Protein AF-M2RSE4-F1 (afdb_monomer_lite)

Structure (mmCIF, N/CA/C/O backbone):
data_AF-M2RSE4-F1
#
_entry.id   AF-M2RSE4-F1
#
loop_
_atom_site.group_PDB
_atom_site.id
_atom_site.type_symbol
_atom_site.label_atom_id
_atom_site.label_alt_id
_atom_site.label_comp_id
_atom_site.label_asym_id
_atom_site.label_entity_id
_atom_site.label_seq_id
_atom_site.pdbx_PDB_ins_code
_atom_site.Cartn_x
_atom_site.Cartn_y
_atom_site.Cartn_z
_atom_site.occupancy
_atom_site.B_iso_or_equiv
_atom_site.auth_seq_id
_atom_site.auth_comp_id
_atom_site.auth_asym_id
_atom_site.auth_atom_id
_atom_site.pdbx_PDB_model_num
ATOM 1 N N . MET A 1 1 ? -33.181 40.393 -19.425 1.00 44.88 1 MET A N 1
ATOM 2 C CA . MET A 1 1 ? -31.748 40.221 -19.743 1.00 44.88 1 MET A CA 1
ATOM 3 C C . MET A 1 1 ? -31.353 38.811 -19.344 1.00 44.88 1 MET A C 1
ATOM 5 O O . MET A 1 1 ? -31.412 38.470 -18.174 1.00 44.88 1 MET A O 1
ATOM 9 N N . THR A 1 2 ? -31.132 37.962 -20.340 1.00 41.62 2 THR A N 1
ATOM 10 C CA . THR A 1 2 ? -31.059 36.497 -20.245 1.00 41.62 2 THR A CA 1
ATOM 11 C C . THR A 1 2 ? -29.664 36.026 -19.832 1.00 41.62 2 THR A C 1
ATOM 13 O O . THR A 1 2 ? -28.689 36.320 -20.524 1.00 41.62 2 THR A O 1
ATOM 16 N N . GLY A 1 3 ? -29.573 35.291 -18.720 1.00 40.97 3 GLY A N 1
ATOM 17 C CA . GLY A 1 3 ? -28.333 34.696 -18.219 1.00 40.97 3 GLY A CA 1
ATOM 18 C C . GLY A 1 3 ? -27.906 33.483 -19.047 1.00 40.97 3 GLY A C 1
ATOM 19 O O . GLY A 1 3 ? -28.677 32.542 -19.222 1.00 40.97 3 GLY A O 1
ATOM 20 N N . LYS A 1 4 ? -26.676 33.518 -19.566 1.00 51.31 4 LYS A N 1
ATOM 21 C CA . LYS A 1 4 ? -26.041 32.408 -20.284 1.00 51.31 4 LYS A CA 1
ATOM 22 C C . LYS A 1 4 ? -25.422 31.442 -19.274 1.00 51.31 4 LYS A C 1
ATOM 24 O O . LYS A 1 4 ? -24.471 31.798 -18.584 1.00 51.31 4 LYS A O 1
ATOM 29 N N . VAL A 1 5 ? -25.962 30.230 -19.206 1.00 46.81 5 VAL A N 1
ATOM 30 C CA . VAL A 1 5 ? -25.365 29.087 -18.505 1.00 46.81 5 VAL A CA 1
ATOM 31 C C . VAL A 1 5 ? -24.266 28.520 -19.406 1.00 46.81 5 VAL A C 1
ATOM 33 O O . VAL A 1 5 ? -24.525 28.199 -20.562 1.00 46.81 5 VAL A O 1
ATOM 36 N N . GLN A 1 6 ? -23.030 28.463 -18.911 1.00 48.12 6 GLN A N 1
ATOM 37 C CA . GLN A 1 6 ? -21.909 27.835 -19.612 1.00 48.12 6 GLN A CA 1
ATOM 38 C C . GLN A 1 6 ? -21.869 26.341 -19.270 1.00 48.12 6 GLN A C 1
ATOM 40 O O . GLN A 1 6 ? -21.584 25.969 -18.131 1.00 48.12 6 GLN A O 1
ATOM 45 N N . ASP A 1 7 ? -22.144 25.499 -20.264 1.00 48.44 7 ASP A N 1
ATOM 46 C CA . ASP A 1 7 ? -21.937 24.053 -20.203 1.00 48.44 7 ASP A CA 1
ATOM 47 C C . ASP A 1 7 ? -20.438 23.728 -20.142 1.00 48.44 7 ASP A C 1
ATOM 49 O O . ASP A 1 7 ? -19.670 24.052 -21.048 1.00 48.44 7 ASP A O 1
ATOM 53 N N . LYS A 1 8 ? -20.011 23.061 -19.064 1.00 45.25 8 LYS A N 1
ATOM 54 C CA . LYS A 1 8 ? -18.665 22.486 -18.939 1.00 45.25 8 LYS A CA 1
ATOM 55 C C . LYS A 1 8 ? -18.663 21.078 -19.539 1.00 45.25 8 LYS A C 1
ATOM 57 O O . LYS A 1 8 ? -19.182 20.139 -18.935 1.00 45.25 8 LYS A O 1
ATOM 62 N N . SER A 1 9 ? -18.054 20.920 -20.712 1.00 46.16 9 SER A N 1
ATOM 63 C CA . SER A 1 9 ? -17.795 19.622 -21.341 1.00 46.16 9 SER A CA 1
ATOM 64 C C . SER A 1 9 ? -16.832 18.786 -20.492 1.00 46.16 9 SER A C 1
ATOM 66 O O . SER A 1 9 ? -15.716 19.205 -20.201 1.00 46.16 9 SER A O 1
ATOM 68 N N . LYS A 1 10 ? -17.263 17.586 -20.088 1.00 49.34 10 LYS A N 1
ATOM 69 C CA . LYS A 1 10 ? -16.412 16.587 -19.428 1.00 49.34 10 LYS A CA 1
ATOM 70 C C . LYS A 1 10 ? -15.443 15.985 -20.448 1.00 49.34 10 LYS A C 1
ATOM 72 O O . LYS A 1 10 ? -15.869 15.224 -21.316 1.00 49.34 10 LYS A O 1
ATOM 77 N N . ASP A 1 11 ? -14.153 16.266 -20.295 1.00 45.47 11 ASP A N 1
ATOM 78 C CA . ASP A 1 11 ? -13.085 15.611 -21.050 1.00 45.47 11 ASP A CA 1
ATOM 79 C C . ASP A 1 11 ? -13.045 14.107 -20.748 1.00 45.47 11 ASP A C 1
ATOM 81 O O . ASP A 1 11 ? -12.663 13.639 -19.670 1.00 45.47 11 ASP A O 1
ATOM 85 N N . ARG A 1 12 ? -13.484 13.320 -21.731 1.00 50.06 12 ARG A N 1
ATOM 86 C CA . ARG A 1 12 ? -13.450 11.860 -21.706 1.00 50.06 12 ARG A CA 1
ATOM 87 C C . ARG A 1 12 ? -12.006 11.428 -21.974 1.00 50.06 12 ARG A C 1
ATOM 89 O O . ARG A 1 12 ? -11.560 11.473 -23.116 1.00 50.06 12 ARG A O 1
ATOM 96 N N . LYS A 1 13 ? -11.284 11.015 -20.921 1.00 43.00 13 LYS A N 1
ATOM 97 C CA . LYS A 1 13 ? -9.920 10.451 -21.005 1.00 43.00 13 LYS A CA 1
ATOM 98 C C . LYS A 1 13 ? -9.812 9.490 -22.197 1.00 43.00 13 LYS A C 1
ATOM 100 O O . LYS A 1 13 ? -10.528 8.488 -22.265 1.00 43.00 13 LYS A O 1
ATOM 105 N N . THR A 1 14 ? -8.927 9.807 -23.136 1.00 49.03 14 THR A N 1
ATOM 106 C CA . THR A 1 14 ? -8.621 9.000 -24.317 1.00 49.03 14 THR A CA 1
ATOM 107 C C . THR A 1 14 ? -8.081 7.639 -23.874 1.00 49.03 14 THR A C 1
ATOM 109 O O . THR A 1 14 ? -6.975 7.527 -23.350 1.00 49.03 14 THR A O 1
ATOM 112 N N . ARG A 1 15 ? -8.896 6.586 -24.041 1.00 50.34 15 ARG A N 1
ATOM 113 C CA . ARG A 1 15 ? -8.484 5.183 -23.856 1.00 50.34 15 ARG A CA 1
ATOM 114 C C . ARG A 1 15 ? -7.209 4.929 -24.669 1.00 50.34 15 ARG A C 1
ATOM 116 O O . ARG A 1 15 ? -7.142 5.319 -25.832 1.00 50.34 15 ARG A O 1
ATOM 123 N N . GLY A 1 16 ? -6.219 4.309 -24.023 1.00 49.31 16 GLY A N 1
ATOM 124 C CA . GLY A 1 16 ? -4.849 4.163 -24.514 1.00 49.31 16 GLY A CA 1
ATOM 125 C C . GLY A 1 16 ? -4.748 3.719 -25.974 1.00 49.31 16 GLY A C 1
ATOM 126 O O . GLY A 1 16 ? -5.449 2.811 -26.420 1.00 49.31 16 GLY A O 1
ATOM 127 N N . LYS A 1 17 ? -3.854 4.378 -26.719 1.00 58.88 17 LYS A N 1
ATOM 128 C CA . LYS A 1 17 ? -3.475 3.976 -28.074 1.00 58.88 17 LYS A CA 1
ATOM 129 C C . LYS A 1 17 ? -2.884 2.564 -28.010 1.00 58.88 17 LYS A C 1
ATOM 131 O O . LYS A 1 17 ? -1.898 2.335 -27.319 1.00 58.88 17 LYS A O 1
ATOM 136 N N . PHE A 1 18 ? -3.500 1.619 -28.712 1.00 63.19 18 PHE A N 1
ATOM 137 C CA . PHE A 1 18 ? -2.963 0.270 -28.874 1.00 63.19 18 PHE A CA 1
ATOM 138 C C . PHE A 1 18 ? -1.640 0.336 -29.662 1.00 63.19 18 PHE A C 1
ATOM 140 O O . PHE A 1 18 ? -1.645 0.770 -30.815 1.00 63.19 18 PHE A O 1
ATOM 147 N N . ASN A 1 19 ? -0.531 -0.100 -29.052 1.00 71.50 19 ASN A N 1
ATOM 148 C CA . ASN A 1 19 ? 0.845 -0.064 -29.588 1.00 71.50 19 ASN A CA 1
ATOM 149 C C . ASN A 1 19 ? 1.119 -1.094 -30.706 1.00 71.50 19 ASN A C 1
ATOM 151 O O . ASN A 1 19 ? 2.221 -1.617 -30.824 1.00 71.50 19 ASN A O 1
ATOM 155 N N . ASP A 1 20 ? 0.131 -1.412 -31.537 1.00 80.69 20 ASP A N 1
ATOM 156 C CA . ASP A 1 20 ? 0.264 -2.490 -32.525 1.00 80.69 20 ASP A CA 1
ATOM 157 C C . ASP A 1 20 ? 0.912 -2.022 -33.842 1.00 80.69 20 ASP A C 1
ATOM 159 O O . ASP A 1 20 ? 1.036 -2.809 -34.772 1.00 80.69 20 ASP A O 1
ATOM 163 N N . GLY A 1 21 ? 1.263 -0.735 -33.970 1.00 89.56 21 GLY A N 1
ATOM 164 C CA . GLY A 1 21 ? 1.876 -0.155 -35.177 1.00 89.56 21 GLY A CA 1
ATOM 165 C C . GLY A 1 21 ? 0.978 -0.103 -36.425 1.00 89.56 21 GLY A C 1
ATOM 166 O O . GLY A 1 21 ? 1.374 0.473 -37.432 1.00 89.56 21 GLY A O 1
ATOM 167 N N . LEU A 1 22 ? -0.233 -0.666 -36.376 1.00 92.38 22 LEU A N 1
ATOM 168 C CA . LEU A 1 22 ? -1.168 -0.700 -37.503 1.00 92.38 22 LEU A CA 1
ATOM 169 C C . LEU A 1 22 ? -1.988 0.593 -37.612 1.00 92.38 22 LEU A C 1
ATOM 171 O O . LEU A 1 22 ? -2.519 1.096 -36.613 1.00 92.38 22 LEU A O 1
ATOM 175 N N . SER A 1 23 ? -2.155 1.088 -38.842 1.00 94.56 23 SER A N 1
ATOM 176 C CA . SER A 1 23 ? -3.093 2.173 -39.142 1.00 94.56 23 SER A CA 1
ATOM 177 C C . SER A 1 23 ? -4.541 1.732 -38.882 1.00 94.56 23 SER A C 1
ATOM 179 O O . SER A 1 23 ? -4.861 0.540 -38.836 1.00 94.56 23 SER A O 1
ATOM 181 N N . ALA A 1 24 ? -5.447 2.695 -38.690 1.00 94.31 24 ALA A N 1
ATOM 182 C CA . ALA A 1 24 ? -6.859 2.393 -38.446 1.00 94.31 24 ALA A CA 1
ATOM 183 C C . ALA A 1 24 ? -7.508 1.637 -39.623 1.00 94.31 24 ALA A C 1
ATOM 185 O O . ALA A 1 24 ? -8.310 0.729 -39.403 1.00 94.31 24 ALA A O 1
ATOM 186 N N . GLU A 1 25 ? -7.120 1.972 -40.855 1.00 95.12 25 GLU A N 1
ATOM 187 C CA . GLU A 1 25 ? -7.612 1.330 -42.079 1.00 95.12 25 GLU A CA 1
ATOM 188 C C . GLU A 1 25 ? -7.132 -0.118 -42.202 1.00 95.12 25 GLU A C 1
ATOM 190 O O . GLU A 1 25 ? -7.927 -1.014 -42.477 1.00 95.12 25 GLU A O 1
ATOM 195 N N . GLU A 1 26 ? -5.853 -0.366 -41.919 1.00 95.50 26 GLU A N 1
ATOM 196 C CA . GLU A 1 26 ? -5.261 -1.706 -41.939 1.00 95.50 26 GLU A CA 1
ATOM 197 C C . GLU A 1 26 ? -5.894 -2.603 -40.868 1.00 95.50 26 GLU A C 1
ATOM 199 O O . GLU A 1 26 ? -6.228 -3.762 -41.117 1.00 95.50 26 GLU A O 1
ATOM 204 N N . ARG A 1 27 ? -6.148 -2.046 -39.676 1.00 95.81 27 ARG A N 1
ATOM 205 C CA . ARG A 1 27 ? -6.862 -2.754 -38.608 1.00 95.81 27 ARG A CA 1
ATOM 206 C C . ARG A 1 27 ? -8.275 -3.139 -39.051 1.00 95.81 27 ARG A C 1
ATOM 208 O O . ARG A 1 27 ? -8.686 -4.266 -38.790 1.00 95.81 27 ARG A O 1
ATOM 215 N N . LYS A 1 28 ? -9.000 -2.242 -39.732 1.00 95.94 28 LYS A N 1
ATOM 216 C CA . LYS A 1 28 ? -10.340 -2.536 -40.260 1.00 95.94 28 LYS A CA 1
ATOM 217 C C . LYS A 1 28 ? -10.295 -3.643 -41.318 1.00 95.94 28 LYS A C 1
ATOM 219 O O . LYS A 1 28 ? -11.027 -4.614 -41.179 1.00 95.94 28 LYS A O 1
ATOM 224 N N . LYS A 1 29 ? -9.365 -3.572 -42.279 1.00 96.75 29 LYS A N 1
ATOM 225 C CA . LYS A 1 29 ? -9.174 -4.627 -43.293 1.00 96.75 29 LYS A CA 1
ATOM 226 C C . LYS A 1 29 ? -8.925 -6.000 -42.673 1.00 96.75 29 LYS A C 1
ATOM 228 O O . LYS A 1 29 ? -9.496 -6.977 -43.139 1.00 96.75 29 LYS A O 1
ATOM 233 N N . ARG A 1 30 ? -8.119 -6.079 -41.607 1.00 96.75 30 ARG A N 1
ATOM 234 C CA . ARG A 1 30 ? -7.855 -7.346 -40.904 1.00 96.75 30 ARG A CA 1
ATOM 235 C C . ARG A 1 30 ? -9.067 -7.877 -40.142 1.00 96.75 30 ARG A C 1
ATOM 237 O O . ARG A 1 30 ? -9.239 -9.087 -40.067 1.00 96.75 30 ARG A O 1
ATOM 244 N N . TYR A 1 31 ? -9.923 -7.007 -39.608 1.00 95.88 31 TYR A N 1
ATOM 245 C CA . TYR A 1 31 ? -11.199 -7.448 -39.039 1.00 95.88 31 TYR A CA 1
ATOM 246 C C . TYR A 1 31 ? -12.140 -7.987 -40.118 1.00 95.88 31 TYR A C 1
ATOM 248 O O . TYR A 1 31 ? -12.701 -9.066 -39.935 1.00 95.88 31 TYR A O 1
ATOM 256 N N . ASP A 1 32 ? -12.250 -7.287 -41.249 1.00 96.69 32 ASP A N 1
ATOM 257 C CA . ASP A 1 32 ? -13.111 -7.692 -42.364 1.00 96.69 32 ASP A CA 1
ATOM 258 C C . ASP A 1 32 ? -12.644 -9.027 -42.980 1.00 96.69 32 ASP A C 1
ATOM 260 O O . ASP A 1 32 ? -13.467 -9.869 -43.336 1.00 96.69 32 ASP A O 1
ATOM 264 N N . SER A 1 33 ? -11.329 -9.275 -43.031 1.00 96.56 33 SER A N 1
ATOM 265 C CA . SER A 1 33 ? -10.753 -10.536 -43.520 1.00 96.56 33 SER A CA 1
ATOM 266 C C . SER A 1 33 ? -10.586 -11.628 -42.456 1.00 96.56 33 SER A C 1
ATOM 268 O O . SER A 1 33 ? -10.065 -12.696 -42.774 1.00 96.56 33 SER A O 1
ATOM 270 N N . LYS A 1 34 ? -11.005 -11.394 -41.200 1.00 96.25 34 LYS A N 1
ATOM 271 C CA . LYS A 1 34 ? -10.738 -12.286 -40.047 1.00 96.25 34 LYS A CA 1
ATOM 272 C C . LYS A 1 34 ? -9.256 -12.694 -39.949 1.00 96.25 34 LYS A C 1
ATOM 274 O O . LYS A 1 34 ? -8.920 -13.838 -39.635 1.00 96.25 34 LYS A O 1
ATOM 279 N N . ALA A 1 35 ? -8.372 -11.744 -40.244 1.00 96.94 35 ALA A N 1
ATOM 280 C CA . ALA A 1 35 ? -6.934 -11.882 -40.122 1.00 96.94 35 ALA A CA 1
ATOM 281 C C . ALA A 1 35 ? -6.443 -11.462 -38.736 1.00 96.94 35 ALA A C 1
ATOM 283 O O . ALA A 1 35 ? -6.905 -10.492 -38.126 1.00 96.94 35 ALA A O 1
ATOM 284 N N . CYS A 1 36 ? -5.428 -12.163 -38.253 1.00 96.75 36 CYS A N 1
ATOM 285 C CA . CYS A 1 36 ? -4.795 -11.886 -36.984 1.00 96.75 36 CYS A CA 1
ATOM 286 C C . CYS A 1 36 ? -4.189 -10.479 -36.955 1.00 96.75 36 CYS A C 1
ATOM 288 O O . CYS A 1 36 ? -3.348 -10.102 -37.776 1.00 96.75 36 CYS A O 1
ATOM 290 N N . LEU A 1 37 ? -4.545 -9.697 -35.935 1.00 95.25 37 LEU A N 1
ATOM 291 C CA . LEU A 1 37 ? -3.999 -8.349 -35.754 1.00 95.25 37 LEU A CA 1
ATOM 292 C C . LEU A 1 37 ? -2.495 -8.337 -35.447 1.00 95.25 37 LEU A C 1
ATOM 294 O O . LEU A 1 37 ? -1.881 -7.281 -35.536 1.00 95.25 37 LEU A O 1
ATOM 298 N N . ARG A 1 38 ? -1.899 -9.484 -35.090 1.00 93.00 38 ARG A N 1
ATOM 299 C CA . ARG A 1 38 ? -0.462 -9.599 -34.813 1.00 93.00 38 ARG A CA 1
ATOM 300 C C . ARG A 1 38 ? 0.326 -10.065 -36.037 1.00 93.00 38 ARG A C 1
ATOM 302 O O . ARG A 1 38 ? 1.203 -9.338 -36.482 1.00 93.00 38 ARG A O 1
ATOM 309 N N . CYS A 1 39 ? 0.013 -11.236 -36.596 1.00 95.62 39 CYS A N 1
ATOM 310 C CA . CYS A 1 39 ? 0.776 -11.797 -37.721 1.00 95.62 39 CYS A CA 1
ATOM 311 C C . CYS A 1 39 ? 0.184 -11.499 -39.108 1.00 95.62 39 CYS A C 1
ATOM 313 O O . CYS A 1 39 ? 0.901 -11.618 -40.092 1.00 95.62 39 CYS A O 1
ATOM 315 N N . GLY A 1 40 ? -1.085 -11.087 -39.204 1.00 95.75 40 GLY A N 1
ATOM 316 C CA . GLY A 1 40 ? -1.754 -10.789 -40.477 1.00 95.75 40 GLY A CA 1
ATOM 317 C C . GLY A 1 40 ? -2.300 -12.003 -41.236 1.00 95.75 40 GLY A C 1
ATOM 318 O O . GLY A 1 40 ? -2.900 -11.815 -42.288 1.00 95.75 40 GLY A O 1
ATOM 319 N N . GLU A 1 41 ? -2.136 -13.222 -40.720 1.00 96.75 41 GLU A N 1
ATOM 320 C CA . GLU A 1 41 ? -2.672 -14.443 -41.337 1.00 96.75 41 GLU A CA 1
ATOM 321 C C . GLU A 1 41 ? -4.168 -14.605 -41.035 1.00 96.75 41 GLU A C 1
ATOM 323 O O . GLU A 1 41 ? -4.627 -14.272 -39.941 1.00 96.75 41 GLU A O 1
ATOM 328 N N . VAL A 1 42 ? -4.933 -15.105 -42.009 1.00 97.06 42 VAL A N 1
ATOM 329 C CA . VAL A 1 42 ? -6.366 -15.408 -41.861 1.00 97.06 42 VAL A CA 1
ATOM 330 C C . VAL A 1 42 ? -6.576 -16.732 -41.127 1.00 97.06 42 VAL A C 1
ATOM 332 O O . VAL A 1 42 ? -5.768 -17.648 -41.255 1.00 97.06 42 VAL A O 1
ATOM 335 N N . GLY A 1 43 ? -7.661 -16.836 -40.356 1.00 95.44 43 GLY A N 1
ATOM 336 C CA . GLY A 1 43 ? -8.064 -18.078 -39.679 1.00 95.44 43 GLY A CA 1
ATOM 337 C C . GLY A 1 43 ? -7.940 -18.068 -38.153 1.00 95.44 43 GLY A C 1
ATOM 338 O O . GLY A 1 43 ? -8.439 -18.984 -37.513 1.00 95.44 43 GLY A O 1
ATOM 339 N N . HIS A 1 44 ? -7.342 -17.032 -37.556 1.00 96.50 44 HIS A N 1
ATOM 340 C CA . HIS A 1 44 ? -7.276 -16.867 -36.101 1.00 96.50 44 HIS A CA 1
ATOM 341 C C . HIS A 1 44 ? -7.240 -15.384 -35.698 1.00 96.50 44 HIS A C 1
ATOM 343 O O . HIS A 1 44 ? -6.787 -14.521 -36.454 1.00 96.50 44 HIS A O 1
ATOM 349 N N . PHE A 1 45 ? -7.685 -15.067 -34.480 1.00 95.69 45 PHE A N 1
ATOM 350 C CA . PHE A 1 45 ? -7.554 -13.720 -33.916 1.00 95.69 45 PHE A CA 1
ATOM 351 C C . PHE A 1 45 ? -6.277 -13.594 -33.081 1.00 95.69 45 PHE A C 1
ATOM 353 O O . PHE A 1 45 ? -5.600 -14.570 -32.787 1.00 95.69 45 PHE A O 1
ATOM 360 N N . ARG A 1 46 ? -5.929 -12.370 -32.658 1.00 93.12 46 ARG A N 1
ATOM 361 C CA . ARG A 1 46 ? -4.709 -12.097 -31.866 1.00 93.12 46 ARG A CA 1
ATOM 362 C C . ARG A 1 46 ? -4.547 -13.018 -30.647 1.00 93.12 46 ARG A C 1
ATOM 364 O O . ARG A 1 46 ? -3.411 -13.295 -30.276 1.00 93.12 46 ARG A O 1
ATOM 371 N N . LYS A 1 47 ? -5.655 -13.432 -30.021 1.00 92.50 47 LYS A N 1
ATOM 372 C CA . LYS A 1 47 ? -5.654 -14.324 -28.853 1.00 92.50 47 LYS A CA 1
ATOM 373 C C . LYS A 1 47 ? -5.176 -15.734 -29.202 1.00 92.50 47 LYS A C 1
ATOM 375 O O . LYS A 1 47 ? -4.397 -16.294 -28.444 1.00 92.50 47 LYS A O 1
ATOM 380 N N . ASP A 1 48 ? -5.546 -16.210 -30.383 1.00 93.38 48 ASP A N 1
ATOM 381 C CA . ASP A 1 48 ? -5.323 -17.580 -30.853 1.00 93.38 48 ASP A CA 1
ATOM 382 C C . ASP A 1 48 ? -4.169 -17.639 -31.862 1.00 93.38 48 ASP A C 1
ATOM 384 O O . ASP A 1 48 ? -4.076 -18.540 -32.690 1.00 93.38 48 ASP A O 1
ATOM 388 N N . CYS A 1 49 ? -3.300 -16.624 -31.850 1.00 95.19 49 CYS A N 1
ATOM 389 C CA . CYS A 1 49 ? -2.173 -16.564 -32.761 1.00 95.19 49 CYS A CA 1
ATOM 390 C C . CYS A 1 49 ? -1.141 -17.627 -32.376 1.00 95.19 49 CYS A C 1
ATOM 392 O O . CYS A 1 49 ? -0.576 -17.524 -31.289 1.00 95.19 49 CYS A O 1
ATOM 394 N N . PRO A 1 50 ? -0.827 -18.602 -33.247 1.00 92.00 50 PRO A N 1
ATOM 395 C CA . PRO A 1 50 ? 0.172 -19.627 -32.941 1.00 92.00 50 PRO A CA 1
ATOM 396 C C . PRO A 1 50 ? 1.565 -19.007 -32.769 1.00 92.00 50 PRO A C 1
ATOM 398 O O . PRO A 1 50 ? 2.383 -19.476 -31.991 1.00 92.00 50 PRO A O 1
ATOM 401 N N . LYS A 1 51 ? 1.813 -17.851 -33.400 1.00 89.12 51 LYS A N 1
ATOM 402 C CA . LYS A 1 51 ? 3.029 -17.043 -33.203 1.00 89.12 51 LYS A CA 1
ATOM 403 C C . LYS A 1 51 ? 3.020 -16.236 -31.893 1.00 89.12 51 LYS A C 1
ATOM 405 O O . LYS A 1 51 ? 3.834 -15.330 -31.722 1.00 89.12 51 LYS A O 1
ATOM 410 N N . ASN A 1 52 ? 2.060 -16.481 -30.998 1.00 83.25 52 ASN A N 1
ATOM 411 C CA . ASN A 1 52 ? 1.993 -15.866 -29.672 1.00 83.25 52 ASN A CA 1
ATOM 412 C C . ASN A 1 52 ? 2.765 -16.655 -28.608 1.00 83.25 52 ASN A C 1
ATOM 414 O O . ASN A 1 52 ? 2.831 -16.216 -27.459 1.00 83.25 52 ASN A O 1
ATOM 418 N N . GLU A 1 53 ? 3.378 -17.775 -28.981 1.00 66.12 53 GLU A N 1
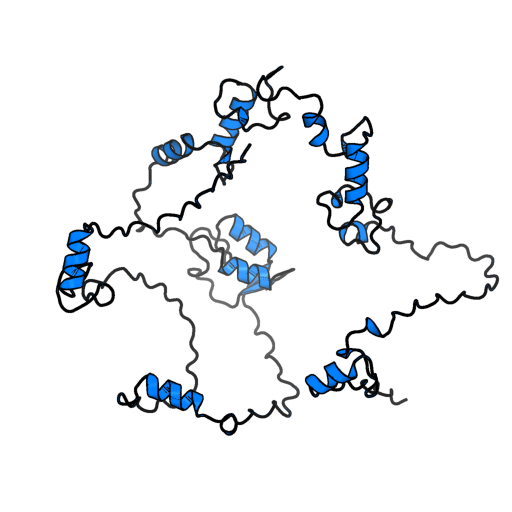ATOM 419 C CA . GLU A 1 53 ? 4.371 -18.415 -28.135 1.00 66.12 53 GLU A CA 1
ATOM 420 C C . GLU A 1 53 ? 5.509 -17.414 -27.879 1.00 66.12 53 GLU A C 1
ATOM 422 O O . GLU A 1 53 ? 6.022 -16.777 -28.796 1.00 66.12 53 GLU A O 1
ATOM 427 N N . VAL A 1 54 ? 5.871 -17.245 -26.606 1.00 59.88 54 VAL A N 1
ATOM 428 C CA . VAL A 1 54 ? 6.900 -16.320 -26.097 1.00 59.88 54 VAL A CA 1
ATOM 429 C C . VAL A 1 54 ? 6.440 -14.866 -25.860 1.00 59.88 54 VAL A C 1
ATOM 431 O O . VAL A 1 54 ? 6.802 -13.922 -26.564 1.00 59.88 54 VAL A O 1
ATOM 434 N N . ARG A 1 55 ? 5.663 -14.685 -24.781 1.00 48.00 55 ARG A N 1
ATOM 435 C CA . ARG A 1 55 ? 5.903 -13.684 -23.703 1.00 48.00 55 ARG A CA 1
ATOM 436 C C . ARG A 1 55 ? 4.904 -13.775 -22.537 1.00 48.00 55 ARG A C 1
ATOM 438 O O . ARG A 1 55 ? 4.753 -12.830 -21.770 1.00 48.00 55 ARG A O 1
ATOM 445 N N . GLN A 1 56 ? 4.255 -14.921 -22.344 1.00 48.41 56 GLN A N 1
ATOM 446 C CA . GLN A 1 56 ? 3.796 -15.282 -21.005 1.00 48.41 56 GLN A CA 1
ATOM 447 C C . GLN A 1 56 ? 5.005 -15.854 -20.265 1.00 48.41 56 GLN A C 1
ATOM 449 O O . GLN A 1 56 ? 5.194 -17.064 -20.202 1.00 48.41 56 GLN A O 1
ATOM 454 N N . GLY A 1 57 ? 5.866 -14.962 -19.764 1.00 39.81 57 GLY A N 1
ATOM 455 C CA . GLY A 1 57 ? 6.719 -15.320 -18.638 1.00 39.81 57 GLY A CA 1
ATOM 456 C C . GLY A 1 57 ? 5.797 -15.905 -17.578 1.00 39.81 57 GLY A C 1
ATOM 457 O O . GLY A 1 57 ? 4.794 -15.283 -17.218 1.00 39.81 57 GLY A O 1
ATOM 458 N N . ALA A 1 58 ? 6.068 -17.146 -17.201 1.00 40.84 58 ALA A N 1
ATOM 459 C CA . ALA A 1 58 ? 5.283 -17.906 -16.260 1.00 40.84 58 ALA A CA 1
ATOM 460 C C . ALA A 1 58 ? 5.267 -17.188 -14.906 1.00 40.84 58 ALA A C 1
ATOM 462 O O . ALA A 1 58 ? 6.052 -17.490 -14.016 1.00 40.84 58 ALA A O 1
ATOM 463 N N . VAL A 1 59 ? 4.314 -16.281 -14.702 1.00 39.09 59 VAL A N 1
ATOM 464 C CA . VAL A 1 59 ? 3.795 -16.051 -13.360 1.00 39.09 59 VAL A CA 1
ATOM 465 C C . VAL A 1 59 ? 2.929 -17.271 -13.069 1.00 39.09 59 VAL A C 1
ATOM 467 O O . VAL A 1 59 ? 1.718 -17.269 -13.287 1.00 39.09 59 VAL A O 1
ATOM 470 N N . LYS A 1 60 ? 3.577 -18.352 -12.615 1.00 40.16 60 LYS A N 1
ATOM 471 C CA . LYS A 1 60 ? 2.927 -19.411 -11.844 1.00 40.16 60 LYS A CA 1
ATOM 472 C C . LYS A 1 60 ? 2.374 -18.751 -10.579 1.00 40.16 60 LYS A C 1
ATOM 474 O O . LYS A 1 60 ? 2.975 -18.813 -9.514 1.00 40.16 60 LYS A O 1
ATOM 479 N N . ILE A 1 61 ? 1.202 -18.131 -10.682 1.00 35.53 61 ILE A N 1
ATOM 480 C CA . ILE A 1 61 ? 0.295 -18.079 -9.542 1.00 35.53 61 ILE A CA 1
ATOM 481 C C . ILE A 1 61 ? -0.229 -19.505 -9.429 1.00 35.53 61 ILE A C 1
ATOM 483 O O . ILE A 1 61 ? -1.251 -19.864 -10.009 1.00 35.53 61 ILE A O 1
ATOM 487 N N . GLY A 1 62 ? 0.544 -20.349 -8.748 1.00 35.34 62 GLY A N 1
ATOM 488 C CA . GLY A 1 62 ? 0.065 -21.622 -8.247 1.00 35.34 62 GLY A CA 1
ATOM 489 C C . GLY A 1 62 ? -1.006 -21.334 -7.206 1.00 35.34 62 GLY A C 1
ATOM 490 O O . GLY A 1 62 ? -0.736 -21.352 -6.012 1.00 35.34 62 GLY A O 1
ATOM 491 N N . MET A 1 63 ? -2.229 -21.044 -7.653 1.00 35.19 63 MET A N 1
ATOM 492 C CA . MET A 1 63 ? -3.386 -21.369 -6.839 1.00 35.19 63 MET A CA 1
ATOM 493 C C . MET A 1 63 ? -3.353 -22.885 -6.715 1.00 35.19 63 MET A C 1
ATOM 495 O O . MET A 1 63 ? -3.627 -23.600 -7.679 1.00 35.19 63 MET A O 1
ATOM 499 N N . ILE A 1 64 ? -2.947 -23.360 -5.541 1.00 35.25 64 ILE A N 1
ATOM 500 C CA . ILE A 1 64 ? -3.173 -24.727 -5.094 1.00 35.25 64 ILE A CA 1
ATOM 501 C C . ILE A 1 64 ? -4.692 -24.923 -5.133 1.00 35.25 64 ILE A C 1
ATOM 503 O O . ILE A 1 64 ? -5.407 -24.616 -4.183 1.00 35.25 64 ILE A O 1
ATOM 507 N N . ARG A 1 65 ? -5.207 -25.366 -6.282 1.00 36.31 65 ARG A N 1
ATOM 508 C CA . ARG A 1 65 ? -6.501 -26.025 -6.361 1.00 36.31 65 ARG A CA 1
ATOM 509 C C . ARG A 1 65 ? -6.246 -27.421 -5.828 1.00 36.31 65 ARG A C 1
ATOM 511 O O . ARG A 1 65 ? -5.699 -28.267 -6.527 1.00 36.31 65 ARG A O 1
ATOM 518 N N . ILE A 1 66 ? -6.579 -27.620 -4.559 1.00 38.81 66 ILE A N 1
ATOM 519 C CA . ILE A 1 66 ? -6.822 -28.958 -4.030 1.00 38.81 66 ILE A CA 1
ATOM 520 C C . ILE A 1 66 ? -7.845 -29.588 -4.990 1.00 38.81 66 ILE A C 1
ATOM 522 O O . ILE A 1 66 ? -8.880 -28.954 -5.222 1.00 38.81 66 ILE A O 1
ATOM 526 N N . PRO A 1 67 ? -7.562 -30.745 -5.616 1.00 36.03 67 PRO A N 1
ATOM 527 C CA . PRO A 1 67 ? -8.544 -31.409 -6.456 1.00 36.03 67 PRO A CA 1
ATOM 528 C C . PRO A 1 67 ? -9.747 -31.717 -5.572 1.00 36.03 67 PRO A C 1
ATOM 530 O O . PRO A 1 67 ? -9.656 -32.469 -4.602 1.00 36.03 67 PRO A O 1
ATOM 533 N N . THR A 1 68 ? -10.865 -31.061 -5.862 1.00 42.19 68 THR A N 1
ATOM 534 C CA . THR A 1 68 ? -12.140 -31.422 -5.261 1.00 42.19 68 THR A CA 1
ATOM 535 C C . THR A 1 68 ? -12.426 -32.873 -5.654 1.00 42.19 68 THR A C 1
ATOM 537 O O . THR A 1 68 ? -12.293 -33.187 -6.837 1.00 42.19 68 THR A O 1
ATOM 540 N N . PRO A 1 69 ? -12.799 -33.753 -4.713 1.00 43.69 69 PRO A N 1
ATOM 541 C CA . PRO A 1 69 ? -12.913 -35.199 -4.921 1.00 43.69 69 PRO A CA 1
ATOM 542 C C . PRO A 1 69 ? -14.145 -35.607 -5.748 1.00 43.69 69 PRO A C 1
ATOM 544 O O . PRO A 1 69 ? -14.686 -36.692 -5.554 1.00 43.69 69 PRO A O 1
ATOM 547 N N . TYR A 1 70 ? -14.616 -34.747 -6.650 1.00 47.28 70 TYR A N 1
ATOM 548 C CA . TYR A 1 70 ? -15.742 -35.076 -7.508 1.00 47.28 70 TYR A CA 1
ATOM 549 C C . TYR A 1 70 ? -15.274 -35.962 -8.671 1.00 47.28 70 TYR A C 1
ATOM 551 O O . TYR A 1 70 ? -14.243 -35.665 -9.287 1.00 47.28 70 TYR A O 1
ATOM 559 N N . PRO A 1 71 ? -15.994 -37.061 -8.952 1.00 47.81 71 PRO A N 1
ATOM 560 C CA . PRO A 1 71 ? -15.677 -37.965 -10.046 1.00 47.81 71 PRO A CA 1
ATOM 561 C C . PRO A 1 71 ? -15.672 -37.208 -11.374 1.00 47.81 71 PRO A C 1
ATOM 563 O O . PRO A 1 71 ? -16.558 -36.410 -11.668 1.00 47.81 71 PRO A O 1
ATOM 566 N N . THR A 1 72 ? -14.624 -37.437 -12.158 1.00 53.44 72 THR A N 1
ATOM 567 C CA . THR A 1 72 ? -14.481 -36.896 -13.509 1.00 53.44 72 THR A CA 1
ATOM 568 C C . THR A 1 72 ? -15.316 -37.767 -14.442 1.00 53.44 72 THR A C 1
ATOM 570 O O . THR A 1 72 ? -14.797 -38.701 -15.045 1.00 53.44 72 THR A O 1
ATOM 573 N N . GLU A 1 73 ? -16.626 -37.534 -14.487 1.00 63.59 73 GLU A N 1
ATOM 574 C CA . GLU A 1 73 ? -17.453 -38.085 -15.562 1.00 63.59 73 GLU A CA 1
ATOM 575 C C . GLU A 1 73 ? -17.091 -37.367 -16.870 1.00 63.59 73 GLU A C 1
ATOM 577 O O . GLU A 1 73 ? -16.793 -36.169 -16.873 1.00 63.59 73 GLU A O 1
ATOM 582 N N . GLU A 1 74 ? -17.002 -38.128 -17.963 1.00 61.62 74 GLU A N 1
ATOM 583 C CA . GLU A 1 74 ? -16.651 -37.614 -19.287 1.00 61.62 74 GLU A CA 1
ATOM 584 C C . GLU A 1 74 ? -17.635 -36.501 -19.673 1.00 61.62 74 GLU A C 1
ATOM 586 O O . GLU A 1 74 ? -18.842 -36.720 -19.728 1.00 61.62 74 GLU A O 1
ATOM 591 N N . LEU A 1 75 ? -17.112 -35.289 -19.885 1.00 54.56 75 LEU A N 1
ATOM 592 C CA . LEU A 1 75 ? -17.893 -34.133 -20.316 1.00 54.56 75 LEU A CA 1
ATOM 593 C C . LEU A 1 75 ? -18.540 -34.452 -21.666 1.00 54.56 75 LEU A C 1
ATOM 595 O O . LEU A 1 75 ? -17.850 -34.543 -22.681 1.00 54.56 75 LEU A O 1
ATOM 599 N N . ASP A 1 76 ? -19.859 -34.615 -21.666 1.00 64.81 76 ASP A N 1
ATOM 600 C CA . ASP A 1 76 ? -20.641 -34.753 -22.884 1.00 64.81 76 ASP A CA 1
ATOM 601 C C . ASP A 1 76 ? -20.613 -33.413 -23.637 1.00 64.81 76 ASP A C 1
ATOM 603 O O . ASP A 1 76 ? -21.315 -32.460 -23.293 1.00 64.81 76 ASP A O 1
ATOM 607 N N . GLU A 1 77 ? -19.752 -33.322 -24.657 1.00 74.62 77 GLU A N 1
ATOM 608 C CA . GLU A 1 77 ? -19.570 -32.132 -25.503 1.00 74.62 77 GLU A CA 1
ATOM 609 C C . GLU A 1 77 ? -20.842 -31.741 -26.286 1.00 74.62 77 GLU A C 1
ATOM 611 O O . GLU A 1 77 ? -20.839 -30.746 -27.015 1.00 74.62 77 GLU A O 1
ATOM 616 N N . THR A 1 78 ? -21.935 -32.503 -26.164 1.00 80.31 78 THR A N 1
ATOM 617 C CA . THR A 1 78 ? -23.220 -32.183 -26.794 1.00 80.31 78 THR A CA 1
ATOM 618 C C . THR A 1 78 ? -24.103 -31.231 -25.987 1.00 80.31 78 THR A C 1
ATOM 620 O O . THR A 1 78 ? -25.056 -30.691 -26.552 1.00 80.31 78 THR A O 1
ATOM 623 N N . LEU A 1 79 ? -23.782 -30.954 -24.717 1.00 67.31 79 LEU A N 1
ATOM 624 C CA . LEU A 1 79 ? -24.537 -29.999 -23.904 1.00 67.31 79 LEU A CA 1
ATOM 625 C C . LEU A 1 79 ? -24.117 -28.559 -24.220 1.00 67.31 79 LEU A C 1
ATOM 627 O O . LEU A 1 79 ? -22.977 -28.150 -23.997 1.00 67.31 79 LEU A O 1
ATOM 631 N N . SER A 1 80 ? -25.051 -27.769 -24.753 1.00 81.69 80 SER A N 1
ATOM 632 C CA . SER A 1 80 ? -24.831 -26.345 -24.993 1.00 81.69 80 SER A CA 1
ATOM 633 C C . SER A 1 80 ? -24.728 -25.597 -23.661 1.00 81.69 80 SER A C 1
ATOM 635 O O . SER A 1 80 ? -25.497 -25.865 -22.741 1.00 81.69 80 SER A O 1
ATOM 637 N N . ASP A 1 81 ? -23.865 -24.578 -23.573 1.00 78.00 81 ASP A N 1
ATOM 638 C CA . ASP A 1 81 ? -23.803 -23.649 -22.426 1.00 78.00 81 ASP A CA 1
ATOM 639 C C . ASP A 1 81 ? -25.182 -23.062 -22.048 1.00 78.00 81 ASP A C 1
ATOM 641 O O . ASP A 1 81 ? -25.395 -22.632 -20.912 1.00 78.00 81 ASP A O 1
ATOM 645 N N . LEU A 1 82 ? -26.118 -23.023 -23.005 1.00 79.44 82 LEU A N 1
ATOM 646 C CA . LEU A 1 82 ? -27.493 -22.587 -22.784 1.00 79.44 82 LEU A CA 1
ATOM 647 C C . LEU A 1 82 ? -28.317 -23.622 -21.998 1.00 79.44 82 LEU A C 1
ATOM 649 O O . LEU A 1 82 ? -29.058 -23.238 -21.097 1.00 79.44 82 LEU A O 1
ATOM 653 N N . ASP A 1 83 ? -28.135 -24.911 -22.290 1.00 80.38 83 ASP A N 1
ATOM 654 C CA . ASP A 1 83 ? -28.828 -26.012 -21.615 1.00 80.38 83 ASP A CA 1
ATOM 655 C C . ASP A 1 83 ? -28.363 -26.128 -20.157 1.00 80.38 83 ASP A C 1
ATOM 657 O O . ASP A 1 83 ? -29.189 -26.266 -19.259 1.00 80.38 83 ASP A O 1
ATOM 661 N N . LEU A 1 84 ? -27.063 -25.926 -19.898 1.00 81.38 84 LEU A N 1
ATOM 662 C CA . LEU A 1 84 ? -26.504 -25.841 -18.539 1.00 81.38 84 LEU A CA 1
ATOM 663 C C . LEU A 1 84 ? -27.115 -24.693 -17.720 1.00 81.38 84 LEU A C 1
ATOM 665 O O . LEU A 1 84 ? -27.326 -24.816 -16.512 1.00 81.38 84 LEU A O 1
ATOM 669 N N . TYR A 1 85 ? -27.399 -23.559 -18.365 1.00 79.81 85 TYR A N 1
ATOM 670 C CA . TYR A 1 85 ? -28.018 -22.412 -17.701 1.00 79.81 85 TYR A CA 1
ATOM 671 C C . TYR A 1 85 ? -29.496 -22.653 -17.388 1.00 79.81 85 TYR A C 1
ATOM 673 O O . TYR A 1 85 ? -29.963 -22.269 -16.312 1.00 79.81 85 TYR A O 1
ATOM 681 N N . ASP A 1 86 ? -30.231 -23.274 -18.311 1.00 78.12 86 ASP A N 1
ATOM 682 C CA . ASP A 1 86 ? -31.643 -23.594 -18.115 1.00 78.12 86 ASP A CA 1
ATOM 683 C C . ASP A 1 86 ? -31.834 -24.743 -17.115 1.00 78.12 86 ASP A C 1
ATOM 685 O O . ASP A 1 86 ? -32.775 -24.696 -16.323 1.00 78.12 86 ASP A O 1
ATOM 689 N N . GLU A 1 87 ? -30.908 -25.703 -17.054 1.00 82.12 87 GLU A N 1
ATOM 690 C CA . GLU A 1 87 ? -30.878 -26.767 -16.045 1.00 82.12 87 GLU A CA 1
ATOM 691 C C . GLU A 1 87 ? -30.594 -26.211 -14.643 1.00 82.12 87 GLU A C 1
ATOM 693 O O . GLU A 1 87 ? -31.365 -26.455 -13.715 1.00 82.12 87 GLU A O 1
ATOM 698 N N . ALA A 1 88 ? -29.573 -25.359 -14.489 1.00 80.38 88 ALA A N 1
ATOM 699 C CA . ALA A 1 88 ? -29.287 -24.689 -13.217 1.00 80.38 88 ALA A CA 1
ATOM 700 C C . ALA A 1 88 ? -30.454 -23.810 -12.732 1.00 80.38 88 ALA A C 1
ATOM 702 O O . ALA A 1 88 ? -30.598 -23.557 -11.536 1.00 80.38 88 ALA A O 1
ATOM 703 N N . ARG A 1 89 ? -31.292 -23.332 -13.658 1.00 79.12 89 ARG A N 1
ATOM 704 C CA . ARG A 1 89 ? -32.469 -22.516 -13.358 1.00 79.12 89 ARG A CA 1
ATOM 705 C C . ARG A 1 89 ? -33.720 -23.347 -13.056 1.00 79.12 89 ARG A C 1
ATOM 707 O O . ARG A 1 89 ? -34.595 -22.864 -12.340 1.00 79.12 89 ARG A O 1
ATOM 714 N N . GLN A 1 90 ? -33.824 -24.547 -13.622 1.00 78.62 90 GLN A N 1
ATOM 715 C CA . GLN A 1 90 ? -34.919 -25.493 -13.380 1.00 78.62 90 GLN A CA 1
ATOM 716 C C . GLN A 1 90 ? -34.661 -26.413 -12.186 1.00 78.62 90 GLN A C 1
ATOM 718 O O . GLN A 1 90 ? -35.612 -27.017 -11.693 1.00 78.62 90 GLN A O 1
ATOM 723 N N . ALA A 1 91 ? -33.421 -26.488 -11.695 1.00 74.25 91 ALA A N 1
ATOM 724 C CA . ALA A 1 91 ? -33.090 -27.120 -10.428 1.00 74.25 91 ALA A CA 1
ATOM 725 C C . ALA A 1 91 ? -33.871 -26.434 -9.295 1.00 74.25 91 ALA A C 1
ATOM 727 O O . ALA A 1 91 ? -33.518 -25.362 -8.807 1.00 74.25 91 ALA A O 1
ATOM 728 N N . THR A 1 92 ? -34.992 -27.039 -8.913 1.00 63.16 92 THR A N 1
ATOM 729 C CA . THR A 1 92 ? -35.773 -26.650 -7.742 1.00 63.16 92 THR A CA 1
ATOM 730 C C . THR A 1 92 ? -34.923 -26.840 -6.489 1.00 63.16 92 THR A C 1
ATOM 732 O O . THR A 1 92 ? -34.173 -27.814 -6.404 1.00 63.16 92 THR A O 1
ATOM 735 N N . ASP A 1 93 ? -35.079 -25.958 -5.496 1.00 57.69 93 ASP A N 1
ATOM 736 C CA . ASP A 1 93 ? -34.319 -25.956 -4.229 1.00 57.69 93 ASP A CA 1
ATOM 737 C C . ASP A 1 93 ? -34.329 -27.301 -3.464 1.00 57.69 93 ASP A C 1
ATOM 739 O O . ASP A 1 93 ? -33.547 -27.498 -2.538 1.00 57.69 93 ASP A O 1
ATOM 743 N N . GLU A 1 94 ? -35.173 -28.255 -3.862 1.00 62.31 94 GLU A N 1
ATOM 744 C CA . GLU A 1 94 ? -35.238 -29.623 -3.339 1.00 62.31 94 GLU A CA 1
ATOM 745 C C . GLU A 1 94 ? -33.977 -30.468 -3.620 1.00 62.31 94 GLU A C 1
ATOM 747 O O . GLU A 1 94 ? -33.745 -31.450 -2.917 1.00 62.31 94 GLU A O 1
ATOM 752 N N . ALA A 1 95 ? -33.142 -30.095 -4.601 1.00 50.91 95 ALA A N 1
ATOM 753 C CA . ALA A 1 95 ? -31.887 -30.798 -4.917 1.00 50.91 95 ALA A CA 1
ATOM 754 C C . ALA A 1 95 ? -30.680 -30.329 -4.082 1.00 50.91 95 ALA A C 1
ATOM 756 O O . ALA A 1 95 ? -29.632 -30.978 -4.082 1.00 50.91 95 ALA A O 1
ATOM 757 N N . PHE A 1 96 ? -30.816 -29.231 -3.337 1.00 50.75 96 PHE A N 1
ATOM 758 C CA . PHE A 1 96 ? -29.859 -28.898 -2.294 1.00 50.75 96 PHE A CA 1
ATOM 759 C C . PHE A 1 96 ? -30.265 -29.672 -1.043 1.00 50.75 96 PHE A C 1
ATOM 761 O O . PHE A 1 96 ? -31.009 -29.168 -0.201 1.00 50.75 96 PHE A O 1
ATOM 768 N N . GLU A 1 97 ? -29.765 -30.905 -0.897 1.00 49.31 97 GLU A N 1
ATOM 769 C CA . GLU A 1 97 ? -29.658 -31.485 0.439 1.00 49.31 97 GLU A CA 1
ATOM 770 C C . GLU A 1 97 ? -28.896 -30.464 1.278 1.00 49.31 97 GLU A C 1
ATOM 772 O O . GLU A 1 97 ? -27.708 -30.208 1.064 1.00 49.31 97 GLU A O 1
ATOM 777 N N . LEU A 1 98 ? -29.621 -29.819 2.192 1.00 49.97 98 LEU A N 1
ATOM 778 C CA . LEU A 1 98 ? -29.050 -29.001 3.237 1.00 49.97 98 LEU A CA 1
ATOM 779 C C . LEU A 1 98 ? -28.055 -29.925 3.936 1.00 49.97 98 LEU A C 1
ATOM 781 O O . LEU A 1 98 ? -28.477 -30.796 4.699 1.00 49.97 98 LEU A O 1
ATOM 785 N N . VAL A 1 99 ? -26.764 -29.808 3.592 1.00 48.12 99 VAL A N 1
ATOM 786 C CA . VAL A 1 99 ? -25.684 -30.546 4.247 1.00 48.12 99 VAL A CA 1
ATOM 787 C C . VAL A 1 99 ? -25.945 -30.316 5.714 1.00 48.12 99 VAL A C 1
ATOM 789 O O . VAL A 1 99 ? -25.881 -29.163 6.151 1.00 48.12 99 VAL A O 1
ATOM 792 N N . GLN A 1 100 ? -26.386 -31.375 6.405 1.00 47.03 100 GLN A N 1
ATOM 793 C CA . GLN A 1 100 ? -26.853 -31.276 7.777 1.00 47.03 100 GLN A CA 1
ATOM 794 C C . GLN A 1 100 ? -25.851 -30.396 8.507 1.00 47.03 100 GLN A C 1
ATOM 796 O O . GLN A 1 100 ? -24.647 -30.681 8.455 1.00 47.03 100 GLN A O 1
ATOM 801 N N . GLU A 1 101 ? -26.342 -29.297 9.106 1.00 49.09 101 GLU A N 1
ATOM 802 C CA . GLU A 1 101 ? -25.595 -28.542 10.112 1.00 49.09 101 GLU A CA 1
ATOM 803 C C . GLU A 1 101 ? -24.775 -29.563 10.875 1.00 49.09 101 GLU A C 1
ATOM 805 O O . GLU A 1 101 ? -25.362 -30.552 11.303 1.00 49.09 101 GLU A O 1
ATOM 810 N N . ALA A 1 102 ? -23.452 -29.404 10.943 1.00 52.47 102 ALA A N 1
ATOM 811 C CA . ALA A 1 102 ? -22.562 -30.392 11.533 1.00 52.47 102 ALA A CA 1
ATOM 812 C C . ALA A 1 102 ? -23.019 -30.722 12.968 1.00 52.47 102 ALA A C 1
ATOM 814 O O . ALA A 1 102 ? -22.610 -30.097 13.948 1.00 52.47 102 ALA A O 1
ATOM 815 N N . ILE A 1 103 ? -23.925 -31.692 13.082 1.00 48.25 103 ILE A N 1
ATOM 816 C CA . ILE A 1 103 ? -24.534 -32.154 14.310 1.00 48.25 103 ILE A CA 1
ATOM 817 C C . ILE A 1 103 ? -23.446 -33.005 14.945 1.00 48.25 103 ILE A C 1
ATOM 819 O O . ILE A 1 103 ? -23.207 -34.146 14.565 1.00 48.25 103 ILE A O 1
ATOM 823 N N . GLY A 1 104 ? -22.751 -32.418 15.916 1.00 46.59 104 GLY A N 1
ATOM 824 C CA . GLY A 1 104 ? -22.099 -33.198 16.962 1.00 46.59 104 GLY A CA 1
ATOM 825 C C . GLY A 1 104 ? -20.583 -33.362 16.905 1.00 46.59 104 GLY A C 1
ATOM 826 O O . GLY A 1 104 ? -20.067 -34.067 17.764 1.00 46.59 104 GLY A O 1
ATOM 827 N N . LEU A 1 105 ? -19.839 -32.678 16.030 1.00 48.81 105 LEU A N 1
ATOM 828 C CA . LEU A 1 105 ? -18.385 -32.530 16.228 1.00 48.81 105 LEU A CA 1
ATOM 829 C C . LEU A 1 105 ? -18.109 -31.381 17.212 1.00 48.81 105 LEU A C 1
ATOM 831 O O . LEU A 1 105 ? -17.531 -30.347 16.884 1.00 48.81 105 LEU A O 1
ATOM 835 N N . GLN A 1 106 ? -18.573 -31.571 18.452 1.00 50.50 106 GLN A N 1
ATOM 836 C CA . GLN A 1 106 ? -17.949 -30.906 19.590 1.00 50.50 106 GLN A CA 1
ATOM 837 C C . GLN A 1 106 ? -16.499 -31.403 19.631 1.00 50.50 106 GLN A C 1
ATOM 839 O O . GLN A 1 106 ? -16.264 -32.606 19.660 1.00 50.50 106 GLN A O 1
ATOM 844 N N . ASP A 1 107 ? -15.557 -30.463 19.580 1.00 52.66 107 ASP A N 1
ATOM 845 C CA . ASP A 1 107 ? -14.105 -30.667 19.626 1.00 52.66 107 ASP A CA 1
ATOM 846 C C . ASP A 1 107 ? -13.414 -30.992 18.290 1.00 52.66 107 ASP A C 1
ATOM 848 O O . ASP A 1 107 ? -12.619 -31.927 18.187 1.00 52.66 107 ASP A O 1
ATOM 852 N N . PHE A 1 108 ? -13.589 -30.128 17.280 1.00 53.66 108 PHE A N 1
ATOM 853 C CA . PHE A 1 108 ? -12.538 -29.959 16.268 1.00 53.66 108 PHE A CA 1
ATOM 854 C C . PHE A 1 108 ? -11.310 -29.330 16.949 1.00 53.66 108 PHE A C 1
ATOM 856 O O . PHE A 1 108 ? -11.140 -28.108 17.000 1.00 53.66 108 PHE A O 1
ATOM 863 N N . LYS A 1 109 ? -10.482 -30.175 17.569 1.00 60.41 109 LYS A N 1
ATOM 864 C CA . LYS A 1 109 ? -9.150 -29.793 18.028 1.00 60.41 109 LYS A CA 1
ATOM 865 C C . LYS A 1 109 ? -8.341 -29.458 16.786 1.00 60.41 109 LYS A C 1
ATOM 867 O O . LYS A 1 109 ? -7.929 -30.354 16.062 1.00 60.41 109 LYS A O 1
ATOM 872 N N . TRP A 1 110 ? -8.119 -28.168 16.558 1.00 68.38 110 TRP A N 1
ATOM 873 C CA . TRP A 1 110 ? -7.010 -27.738 15.721 1.00 68.38 110 TRP A CA 1
ATOM 874 C C . TRP A 1 110 ? -5.763 -28.449 16.235 1.00 68.38 110 TRP A C 1
ATOM 876 O O . TRP A 1 110 ? -5.480 -28.381 17.437 1.00 68.38 110 TRP A O 1
ATOM 886 N N . ASP A 1 111 ? -5.076 -29.175 15.353 1.00 66.75 111 ASP A N 1
ATOM 887 C CA . ASP A 1 111 ? -3.805 -29.791 15.702 1.00 66.75 111 ASP A CA 1
ATOM 888 C C . ASP A 1 111 ? -2.928 -28.730 16.360 1.00 66.75 111 ASP A C 1
ATOM 890 O O . ASP A 1 111 ? -2.863 -27.584 15.896 1.00 66.75 111 ASP A O 1
ATOM 894 N N . ASN A 1 112 ? -2.301 -29.096 17.481 1.00 67.69 112 ASN A N 1
ATOM 895 C CA . ASN A 1 112 ? -1.373 -28.198 18.151 1.00 67.69 112 ASN A CA 1
ATOM 896 C C . ASN A 1 112 ? -0.393 -27.679 17.092 1.00 67.69 112 ASN A C 1
ATOM 898 O O . ASN A 1 112 ? 0.147 -28.502 16.344 1.00 67.69 112 ASN A O 1
ATOM 902 N N . PRO A 1 113 ? -0.190 -26.351 16.992 1.00 68.81 113 PRO A N 1
ATOM 903 C CA . PRO A 1 113 ? 0.655 -25.779 15.959 1.00 68.81 113 PRO A CA 1
ATOM 904 C C . PRO A 1 113 ? 1.994 -26.503 15.994 1.00 68.81 113 PRO A C 1
ATOM 906 O O . PRO A 1 113 ? 2.644 -26.568 17.041 1.00 68.81 113 PRO A O 1
ATOM 909 N N . LEU A 1 114 ? 2.346 -27.120 14.864 1.00 71.19 114 LEU A N 1
ATOM 910 C CA . LEU A 1 114 ? 3.599 -27.850 14.745 1.00 71.19 114 LEU A CA 1
ATOM 911 C C . LEU A 1 114 ? 4.746 -26.915 15.157 1.00 71.19 114 LEU A C 1
ATOM 913 O O . LEU A 1 114 ? 4.686 -25.721 14.840 1.00 71.19 114 LEU A O 1
ATOM 917 N N . PRO A 1 115 ? 5.760 -27.425 15.876 1.00 76.19 115 PRO A N 1
ATOM 918 C CA . PRO A 1 115 ? 6.893 -26.617 16.296 1.00 76.19 115 PRO A CA 1
ATOM 919 C C . PRO A 1 115 ? 7.497 -25.926 15.075 1.00 76.19 115 PRO A C 1
ATOM 921 O O . PRO A 1 115 ? 7.672 -26.531 14.019 1.00 76.19 115 PRO A O 1
ATOM 924 N N . THR A 1 116 ? 7.729 -24.627 15.207 1.00 83.12 116 THR A N 1
ATOM 925 C CA . THR A 1 116 ? 8.241 -23.804 14.115 1.00 83.12 116 THR A CA 1
ATOM 926 C C . THR A 1 116 ? 9.748 -23.758 14.195 1.00 83.12 116 THR A C 1
ATOM 928 O O . THR A 1 116 ? 10.283 -23.481 15.269 1.00 83.12 116 THR A O 1
ATOM 931 N N . ASP A 1 117 ? 10.409 -23.981 13.068 1.00 86.38 117 ASP A N 1
ATOM 932 C CA . ASP A 1 117 ? 11.867 -24.052 12.987 1.00 86.38 117 ASP A CA 1
ATOM 933 C C . ASP A 1 117 ? 12.515 -22.685 13.258 1.00 86.38 117 ASP A C 1
ATOM 935 O O . ASP A 1 117 ? 13.610 -22.609 13.814 1.00 86.38 117 ASP A O 1
ATOM 939 N N . TRP A 1 118 ? 11.807 -21.594 12.934 1.00 89.12 118 TRP A N 1
ATOM 940 C CA . TRP A 1 118 ? 12.313 -20.230 13.076 1.00 89.12 118 TRP A CA 1
ATOM 941 C C . TRP A 1 118 ? 11.248 -19.272 13.608 1.00 89.12 118 TRP A C 1
ATOM 943 O O . TRP A 1 118 ? 10.098 -19.275 13.167 1.00 89.12 118 TRP A O 1
ATOM 953 N N . GLN A 1 119 ? 11.644 -18.398 14.533 1.00 94.12 119 GLN A N 1
ATOM 954 C CA . GLN A 1 119 ? 10.814 -17.296 15.015 1.00 94.12 119 GLN A CA 1
ATOM 955 C C . GLN A 1 119 ? 11.490 -15.966 14.697 1.00 94.12 119 GLN A C 1
ATOM 957 O O . GLN A 1 119 ? 12.651 -15.756 15.046 1.00 94.12 119 GLN A O 1
ATOM 962 N N . VAL A 1 120 ? 10.758 -15.061 14.048 1.00 95.94 120 VAL A N 1
ATOM 963 C CA . VAL A 1 120 ? 11.250 -13.724 13.694 1.00 95.94 120 VAL A CA 1
ATOM 964 C C . VAL A 1 120 ? 10.294 -12.683 14.258 1.00 95.94 120 VAL A C 1
ATOM 966 O O . VAL A 1 120 ? 9.092 -12.734 14.019 1.00 95.94 120 VAL A O 1
ATOM 969 N N . GLU A 1 121 ? 10.808 -11.715 15.010 1.00 97.62 121 GLU A N 1
ATOM 970 C CA . GLU A 1 121 ? 9.974 -10.646 15.558 1.00 97.62 121 GLU A CA 1
ATOM 971 C C . GLU A 1 121 ? 9.433 -9.745 14.432 1.00 97.62 121 GLU A C 1
ATOM 973 O O . GLU A 1 121 ? 10.159 -9.354 13.517 1.00 97.62 121 GLU A O 1
ATOM 978 N N . GLY A 1 122 ? 8.162 -9.346 14.499 1.00 97.12 122 GLY A N 1
ATOM 979 C CA . GLY A 1 122 ? 7.534 -8.499 13.481 1.00 97.12 122 GLY A CA 1
ATOM 980 C C . GLY A 1 122 ? 8.248 -7.156 13.275 1.00 97.12 122 GLY A C 1
ATOM 981 O O . GLY A 1 122 ? 8.319 -6.652 12.154 1.00 97.12 122 GLY A O 1
ATOM 982 N N . ALA A 1 123 ? 8.854 -6.594 14.326 1.00 96.81 123 ALA A N 1
ATOM 983 C CA . ALA A 1 123 ? 9.674 -5.386 14.217 1.00 96.81 123 ALA A CA 1
ATOM 984 C C . ALA A 1 123 ? 10.932 -5.601 13.351 1.00 96.81 123 ALA A C 1
ATOM 986 O O . ALA A 1 123 ? 11.332 -4.703 12.604 1.00 96.81 123 ALA A O 1
ATOM 987 N N . GLU A 1 124 ? 11.528 -6.794 13.416 1.00 97.75 124 GLU A N 1
ATOM 988 C CA . GLU A 1 124 ? 12.677 -7.193 12.602 1.00 97.75 124 GLU A CA 1
ATOM 989 C C . GLU A 1 124 ? 12.280 -7.378 11.137 1.00 97.75 124 GLU A C 1
ATOM 991 O O . GLU A 1 124 ? 12.934 -6.828 10.251 1.00 97.75 124 GLU A O 1
ATOM 996 N N . VAL A 1 125 ? 11.151 -8.045 10.878 1.00 97.50 125 VAL A N 1
ATOM 997 C CA . VAL A 1 125 ? 10.578 -8.185 9.527 1.00 97.50 125 VAL A CA 1
ATOM 998 C C . VAL A 1 125 ? 10.387 -6.813 8.869 1.00 97.50 125 VAL A C 1
ATOM 1000 O O . VAL A 1 125 ? 10.859 -6.580 7.756 1.00 97.50 125 VAL A O 1
ATOM 1003 N N . LEU A 1 126 ? 9.776 -5.857 9.577 1.00 96.31 126 LEU A N 1
ATOM 1004 C CA . LEU A 1 126 ? 9.566 -4.495 9.068 1.00 96.31 126 LEU A CA 1
ATOM 1005 C C . LEU A 1 126 ? 10.874 -3.718 8.850 1.00 96.31 126 LEU A C 1
ATOM 1007 O O . LEU A 1 126 ? 10.939 -2.835 7.991 1.00 96.31 126 LEU A O 1
ATOM 1011 N N . ARG A 1 127 ? 11.919 -3.996 9.635 1.00 97.19 127 ARG A N 1
ATOM 1012 C CA . ARG A 1 127 ? 13.248 -3.399 9.443 1.00 97.19 127 ARG A CA 1
ATOM 1013 C C . ARG A 1 127 ? 13.901 -3.927 8.168 1.00 97.19 127 ARG A C 1
ATOM 1015 O O . ARG A 1 127 ? 14.360 -3.124 7.362 1.00 97.19 127 ARG A O 1
ATOM 1022 N N . ARG A 1 128 ? 13.866 -5.246 7.957 1.00 97.31 128 ARG A N 1
ATOM 1023 C CA . ARG A 1 128 ? 14.399 -5.912 6.757 1.00 97.31 128 ARG A CA 1
ATOM 1024 C C . ARG A 1 128 ? 13.703 -5.425 5.491 1.00 97.31 128 ARG A C 1
ATOM 1026 O O . ARG A 1 128 ? 14.381 -5.030 4.550 1.00 97.31 128 ARG A O 1
ATOM 1033 N N . LEU A 1 129 ? 12.371 -5.324 5.507 1.00 95.75 129 LEU A N 1
ATOM 1034 C CA . LEU A 1 129 ? 11.602 -4.767 4.386 1.00 95.75 129 LEU A CA 1
ATOM 1035 C C . LEU A 1 129 ? 12.002 -3.319 4.067 1.00 95.75 129 LEU A C 1
ATOM 1037 O O . LEU A 1 129 ? 12.243 -2.993 2.907 1.00 95.75 129 LEU A O 1
ATOM 1041 N N . ARG A 1 130 ? 12.143 -2.452 5.085 1.00 95.25 130 ARG A N 1
ATOM 1042 C CA . ARG A 1 130 ? 12.601 -1.060 4.888 1.00 95.25 130 ARG A CA 1
ATOM 1043 C C . ARG A 1 130 ? 14.001 -0.975 4.284 1.00 95.25 130 ARG A C 1
ATOM 1045 O O . ARG A 1 130 ? 14.260 -0.079 3.488 1.00 95.25 130 ARG A O 1
ATOM 1052 N N . ASN A 1 131 ? 14.870 -1.913 4.638 1.00 95.19 131 ASN A N 1
ATOM 1053 C CA . ASN A 1 131 ? 16.241 -1.991 4.145 1.00 95.19 131 ASN A CA 1
ATOM 1054 C C . ASN A 1 131 ? 16.371 -2.759 2.818 1.00 95.19 131 ASN A C 1
ATOM 1056 O O . ASN A 1 131 ? 17.491 -2.997 2.377 1.00 95.19 131 ASN A O 1
ATOM 1060 N N . GLN A 1 132 ? 15.256 -3.149 2.190 1.00 94.94 132 GLN A N 1
ATOM 1061 C CA . GLN A 1 132 ? 15.236 -3.978 0.980 1.00 94.94 132 GLN A CA 1
ATOM 1062 C C . GLN A 1 132 ? 16.019 -5.292 1.145 1.00 94.94 132 GLN A C 1
ATOM 1064 O O . GLN A 1 132 ? 16.771 -5.692 0.265 1.00 94.94 132 GLN A O 1
ATOM 1069 N N . GLN A 1 133 ? 15.862 -5.956 2.290 1.00 96.25 133 GLN A N 1
ATOM 1070 C CA . GLN A 1 133 ? 16.472 -7.253 2.589 1.00 96.25 133 GLN A CA 1
ATOM 1071 C C . GLN A 1 133 ? 15.401 -8.347 2.564 1.00 96.25 133 GLN A C 1
ATOM 1073 O O . GLN A 1 133 ? 14.224 -8.085 2.833 1.00 96.25 133 GLN A O 1
ATOM 1078 N N . CYS A 1 134 ? 15.809 -9.587 2.307 1.00 96.00 134 CYS A N 1
ATOM 1079 C CA . CYS A 1 134 ? 14.961 -10.758 2.471 1.00 96.00 134 CYS A CA 1
ATOM 1080 C C . CYS A 1 134 ? 14.412 -10.798 3.905 1.00 96.00 134 CYS A C 1
ATOM 1082 O O . CYS A 1 134 ? 15.180 -10.854 4.866 1.00 96.00 134 CYS A O 1
ATOM 1084 N N . TRP A 1 135 ? 13.088 -10.766 4.089 1.00 96.44 135 TRP A N 1
ATOM 1085 C CA . TRP A 1 135 ? 12.534 -10.744 5.448 1.00 96.44 135 TRP A CA 1
ATOM 1086 C C . TRP A 1 135 ? 12.720 -12.068 6.200 1.00 96.44 135 TRP A C 1
ATOM 1088 O O . TRP A 1 135 ? 12.696 -12.052 7.430 1.00 96.44 135 TRP A O 1
ATOM 1098 N N . ILE A 1 136 ? 12.996 -13.169 5.489 1.00 95.94 136 ILE A N 1
ATOM 1099 C CA . ILE A 1 136 ? 13.282 -14.489 6.065 1.00 95.94 136 ILE A CA 1
ATOM 1100 C C . ILE A 1 136 ? 14.687 -14.533 6.684 1.00 95.94 136 ILE A C 1
ATOM 1102 O O . ILE A 1 136 ? 14.819 -14.717 7.895 1.00 95.94 136 ILE A O 1
ATOM 1106 N N . CYS A 1 137 ? 15.740 -14.296 5.896 1.00 95.44 137 CYS A N 1
ATOM 1107 C CA . CYS A 1 137 ? 17.130 -14.458 6.350 1.00 95.44 137 CYS A CA 1
ATOM 1108 C C . CYS A 1 137 ? 17.853 -13.139 6.679 1.00 95.44 137 CYS A C 1
ATOM 1110 O O . CYS A 1 137 ? 18.863 -13.151 7.377 1.00 95.44 137 CYS A O 1
ATOM 1112 N N . GLY A 1 138 ? 17.357 -11.995 6.197 1.00 95.25 138 GLY A N 1
ATOM 1113 C CA . GLY A 1 138 ? 17.998 -10.684 6.345 1.00 95.25 138 GLY A CA 1
ATOM 1114 C C . GLY A 1 138 ? 19.110 -10.375 5.334 1.00 95.25 138 GLY A C 1
ATOM 1115 O O . GLY A 1 138 ? 19.739 -9.326 5.451 1.00 95.25 138 GLY A O 1
ATOM 1116 N N . LEU A 1 139 ? 19.362 -11.244 4.348 1.00 96.25 139 LEU A N 1
ATOM 1117 C CA . LEU A 1 139 ? 20.344 -11.007 3.284 1.00 96.25 139 LEU A CA 1
ATOM 1118 C C . LEU A 1 139 ? 19.771 -10.134 2.161 1.00 96.25 139 LEU A C 1
ATOM 1120 O O . LEU A 1 139 ? 18.566 -10.104 1.920 1.00 96.25 139 LEU A O 1
ATOM 1124 N N . ASN A 1 140 ? 20.659 -9.452 1.438 1.00 95.06 140 ASN A N 1
ATOM 1125 C CA . ASN A 1 140 ? 20.299 -8.495 0.381 1.00 95.06 140 ASN A CA 1
ATOM 1126 C C . ASN A 1 140 ? 20.484 -9.085 -1.027 1.00 95.06 140 ASN A C 1
ATOM 1128 O O . ASN A 1 140 ? 20.499 -8.344 -2.004 1.00 95.06 140 ASN A O 1
ATOM 1132 N N . GLN A 1 141 ? 20.736 -10.392 -1.119 1.00 93.94 141 GLN A N 1
ATOM 1133 C CA . GLN A 1 141 ? 21.120 -11.061 -2.365 1.00 93.94 141 GLN A CA 1
ATOM 1134 C C . GLN A 1 141 ? 19.941 -11.737 -3.072 1.00 93.94 141 GLN A C 1
ATOM 1136 O O . GLN A 1 141 ? 20.058 -12.060 -4.247 1.00 93.94 141 GLN A O 1
ATOM 1141 N N . HIS A 1 142 ? 18.827 -11.959 -2.371 1.00 93.00 142 HIS A N 1
ATOM 1142 C CA . HIS A 1 142 ? 17.697 -12.738 -2.871 1.00 93.00 142 HIS A CA 1
ATOM 1143 C C . HIS A 1 142 ? 16.366 -12.282 -2.259 1.00 93.00 142 HIS A C 1
ATOM 1145 O O . HIS A 1 142 ? 16.336 -11.575 -1.246 1.00 93.00 142 HIS A O 1
ATOM 1151 N N . GLN A 1 143 ? 15.257 -12.700 -2.873 1.00 91.94 143 GLN A N 1
ATOM 1152 C CA . GLN A 1 143 ? 13.899 -12.509 -2.353 1.00 91.94 143 GLN A CA 1
ATOM 1153 C C . GLN A 1 143 ? 13.546 -13.619 -1.359 1.00 91.94 143 GLN A C 1
ATOM 1155 O O . GLN A 1 143 ? 14.160 -14.677 -1.363 1.00 91.94 143 GLN A O 1
ATOM 1160 N N . ALA A 1 144 ? 12.522 -13.426 -0.524 1.00 93.25 144 ALA A N 1
ATOM 1161 C CA . ALA A 1 144 ? 12.069 -14.490 0.383 1.00 93.25 144 ALA A CA 1
ATOM 1162 C C . ALA A 1 144 ? 11.619 -15.750 -0.364 1.00 93.25 144 ALA A C 1
ATOM 1164 O O . ALA A 1 144 ? 11.775 -16.840 0.170 1.00 93.25 144 ALA A O 1
ATOM 1165 N N . ASN A 1 145 ? 11.098 -15.607 -1.585 1.00 91.25 145 ASN A N 1
ATOM 1166 C CA . ASN A 1 145 ? 10.714 -16.748 -2.419 1.00 91.25 145 ASN A CA 1
ATOM 1167 C C . ASN A 1 145 ? 11.922 -17.561 -2.913 1.00 91.25 145 ASN A C 1
ATOM 1169 O O . ASN A 1 145 ? 11.759 -18.732 -3.234 1.00 91.25 145 ASN A O 1
ATOM 1173 N N . ASP A 1 146 ? 13.106 -16.945 -2.936 1.00 93.25 146 ASP A N 1
ATOM 1174 C CA . ASP A 1 146 ? 14.375 -17.545 -3.360 1.00 93.25 146 ASP A CA 1
ATOM 1175 C C . ASP A 1 146 ? 15.300 -17.779 -2.151 1.00 93.25 146 ASP A C 1
ATOM 1177 O O . ASP A 1 146 ? 16.521 -17.839 -2.281 1.00 93.25 146 ASP A O 1
ATOM 1181 N N . CYS A 1 147 ? 14.736 -17.795 -0.941 1.00 94.12 147 CYS A N 1
ATOM 1182 C CA . CYS A 1 147 ? 15.509 -17.968 0.275 1.00 94.12 147 CYS A CA 1
ATOM 1183 C C . CYS A 1 147 ? 15.716 -19.456 0.557 1.00 94.12 147 CYS A C 1
ATOM 1185 O O . CYS A 1 147 ? 14.748 -20.170 0.789 1.00 94.12 147 CYS A O 1
ATOM 1187 N N . ASP A 1 148 ? 16.976 -19.886 0.645 1.00 93.94 148 ASP A N 1
ATOM 1188 C CA . ASP A 1 148 ? 17.351 -21.279 0.948 1.00 93.94 148 ASP A CA 1
ATOM 1189 C C . ASP A 1 148 ? 17.041 -21.715 2.397 1.00 93.94 148 ASP A C 1
ATOM 1191 O O . ASP A 1 148 ? 17.380 -22.826 2.808 1.00 93.94 148 ASP A O 1
ATOM 1195 N N . ILE A 1 149 ? 16.450 -20.838 3.220 1.00 91.81 149 ILE A N 1
ATOM 1196 C CA . ILE A 1 149 ? 16.014 -21.216 4.567 1.00 91.81 149 ILE A CA 1
ATOM 1197 C C . ILE A 1 149 ? 14.720 -22.020 4.443 1.00 91.81 149 ILE A C 1
ATOM 1199 O O . ILE A 1 149 ? 13.619 -21.467 4.447 1.00 91.81 149 ILE A O 1
ATOM 1203 N N . ASP A 1 150 ? 14.878 -23.337 4.393 1.00 84.81 150 ASP A N 1
ATOM 1204 C CA . ASP A 1 150 ? 13.782 -24.287 4.527 1.00 84.81 150 ASP A CA 1
ATOM 1205 C C . ASP A 1 150 ? 13.315 -24.366 5.991 1.00 84.81 150 ASP A C 1
ATOM 1207 O O . ASP A 1 150 ? 14.108 -24.535 6.922 1.00 84.81 150 ASP A O 1
ATOM 1211 N N . GLY A 1 151 ? 12.005 -24.237 6.210 1.00 89.31 151 GLY A N 1
ATOM 1212 C CA . GLY A 1 151 ? 11.386 -24.404 7.527 1.00 89.31 151 GLY A CA 1
ATOM 1213 C C . GLY A 1 151 ? 10.140 -23.547 7.739 1.00 89.31 151 GLY A C 1
ATOM 1214 O O . GLY A 1 151 ? 9.857 -22.604 6.999 1.00 89.31 151 GLY A O 1
ATOM 1215 N N . ARG A 1 152 ? 9.366 -23.865 8.782 1.00 88.00 152 ARG A N 1
ATOM 1216 C CA . ARG A 1 152 ? 8.218 -23.037 9.185 1.00 88.00 152 ARG A CA 1
ATOM 1217 C C . ARG A 1 152 ? 8.709 -21.817 9.951 1.00 88.00 152 ARG A C 1
ATOM 1219 O O . ARG A 1 152 ? 9.232 -21.938 11.058 1.00 88.00 152 ARG A O 1
ATOM 1226 N N . ILE A 1 153 ? 8.478 -20.641 9.380 1.00 93.31 153 ILE A N 1
ATOM 1227 C CA . ILE A 1 153 ? 8.808 -19.360 10.003 1.00 93.31 153 ILE A CA 1
ATOM 1228 C C . ILE A 1 153 ? 7.551 -18.789 10.649 1.00 93.31 153 ILE A C 1
ATOM 1230 O O . ILE A 1 153 ? 6.546 -18.565 9.976 1.00 93.31 153 ILE A O 1
ATOM 1234 N N . THR A 1 154 ? 7.623 -18.499 11.945 1.00 95.06 154 THR A N 1
ATOM 1235 C CA . THR A 1 154 ? 6.573 -17.764 12.656 1.00 95.06 154 THR A CA 1
ATOM 1236 C C . THR A 1 154 ? 7.013 -16.337 12.897 1.00 95.06 154 THR A C 1
ATOM 1238 O O . THR A 1 154 ? 8.039 -16.086 13.531 1.00 95.06 154 THR A O 1
ATOM 1241 N N . VAL A 1 155 ? 6.201 -15.389 12.436 1.00 96.44 155 VAL A N 1
ATOM 1242 C CA . VAL A 1 155 ? 6.349 -13.994 12.844 1.00 96.44 155 VAL A CA 1
ATOM 1243 C C . VAL A 1 155 ? 5.764 -13.847 14.248 1.00 96.44 155 VAL A C 1
ATOM 1245 O O . VAL A 1 155 ? 4.634 -14.261 14.493 1.00 96.44 155 VAL A O 1
ATOM 1248 N N . THR A 1 156 ? 6.517 -13.283 15.188 1.00 96.88 156 THR A N 1
ATOM 1249 C CA . THR A 1 156 ? 6.076 -13.071 16.577 1.00 96.88 156 THR A CA 1
ATOM 1250 C C . THR A 1 156 ? 5.898 -11.582 16.884 1.00 96.88 156 THR A C 1
ATOM 1252 O O . THR A 1 156 ? 6.424 -10.716 16.185 1.00 96.88 156 THR A O 1
ATOM 1255 N N . GLY A 1 157 ? 5.134 -11.254 17.929 1.00 96.38 157 GLY A N 1
ATOM 1256 C CA . GLY A 1 157 ? 4.924 -9.874 18.380 1.00 96.38 157 GLY A CA 1
ATOM 1257 C C . GLY A 1 157 ? 3.577 -9.254 17.970 1.00 96.38 157 GLY A C 1
ATOM 1258 O O . GLY A 1 157 ? 2.710 -9.922 17.401 1.00 96.38 157 GLY A O 1
ATOM 1259 N N . PRO A 1 158 ? 3.347 -7.973 18.311 1.00 95.94 158 PRO A N 1
ATOM 1260 C CA . PRO A 1 158 ? 2.083 -7.302 18.032 1.00 95.94 158 PRO A CA 1
ATOM 1261 C C . PRO A 1 158 ? 1.859 -7.175 16.523 1.00 95.94 158 PRO A C 1
ATOM 1263 O O . PRO A 1 158 ? 2.735 -6.709 15.799 1.00 95.94 158 PRO A O 1
ATOM 1266 N N . ARG A 1 159 ? 0.654 -7.542 16.063 1.00 96.25 159 ARG A N 1
ATOM 1267 C CA . ARG A 1 159 ? 0.256 -7.529 14.640 1.00 96.25 159 ARG A CA 1
ATOM 1268 C C . ARG A 1 159 ? 1.071 -8.487 13.758 1.00 96.25 159 ARG A C 1
ATOM 1270 O O . ARG A 1 159 ? 1.205 -8.240 12.564 1.00 96.25 159 ARG A O 1
ATOM 1277 N N . ALA A 1 160 ? 1.593 -9.577 14.323 1.00 95.44 160 ALA A N 1
ATOM 1278 C CA . ALA A 1 160 ? 2.375 -10.574 13.593 1.00 95.44 160 ALA A CA 1
ATOM 1279 C C . ALA A 1 160 ? 1.708 -11.067 12.294 1.00 95.44 160 ALA A C 1
ATOM 1281 O O . ALA A 1 160 ? 2.367 -11.103 11.260 1.00 95.44 160 ALA A O 1
ATOM 1282 N N . GLU A 1 161 ? 0.406 -11.372 12.319 1.00 94.94 161 GLU A N 1
ATOM 1283 C CA . GLU A 1 161 ? -0.344 -11.834 11.137 1.00 94.94 161 GLU A CA 1
ATOM 1284 C C . GLU A 1 161 ? -0.384 -10.785 10.018 1.00 94.94 161 GLU A C 1
ATOM 1286 O O . GLU A 1 161 ? -0.136 -11.088 8.850 1.00 94.94 161 GLU A O 1
ATOM 1291 N N . GLU A 1 162 ? -0.645 -9.527 10.374 1.00 96.44 162 GLU A N 1
ATOM 1292 C CA . GLU A 1 162 ? -0.676 -8.421 9.417 1.00 96.44 162 GLU A CA 1
ATOM 1293 C C . GLU A 1 162 ? 0.718 -8.146 8.844 1.00 96.44 162 GLU A C 1
ATOM 1295 O O . GLU A 1 162 ? 0.867 -7.925 7.643 1.00 96.44 162 GLU A O 1
ATOM 1300 N N . ILE A 1 163 ? 1.749 -8.202 9.692 1.00 97.19 163 ILE A N 1
ATOM 1301 C CA . ILE A 1 163 ? 3.142 -8.038 9.274 1.00 97.19 163 ILE A CA 1
ATOM 1302 C C . ILE A 1 163 ? 3.550 -9.173 8.333 1.00 97.19 163 ILE A C 1
ATOM 1304 O O . ILE A 1 163 ? 4.183 -8.891 7.323 1.00 97.19 163 ILE A O 1
ATOM 1308 N N . ALA A 1 164 ? 3.155 -10.419 8.606 1.00 95.31 164 ALA A N 1
ATOM 1309 C CA . ALA A 1 164 ? 3.420 -11.556 7.728 1.00 95.31 164 ALA A CA 1
ATOM 1310 C C . ALA A 1 164 ? 2.748 -11.384 6.354 1.00 95.31 164 ALA A C 1
ATOM 1312 O O . ALA A 1 164 ? 3.407 -11.527 5.323 1.00 95.31 164 ALA A O 1
ATOM 1313 N N . CYS A 1 165 ? 1.470 -10.986 6.325 1.00 95.00 165 CYS A N 1
ATOM 1314 C CA . CYS A 1 165 ? 0.754 -10.705 5.076 1.00 95.00 165 CYS A CA 1
ATOM 1315 C C . CYS A 1 165 ? 1.423 -9.576 4.281 1.00 95.00 165 CYS A C 1
ATOM 1317 O O . CYS A 1 165 ? 1.653 -9.699 3.077 1.00 95.00 165 CYS A O 1
ATOM 1319 N N . ARG A 1 166 ? 1.782 -8.484 4.965 1.00 94.69 166 ARG A N 1
ATOM 1320 C CA . ARG A 1 166 ? 2.468 -7.340 4.364 1.00 94.69 166 ARG A CA 1
ATOM 1321 C C . ARG A 1 166 ? 3.849 -7.721 3.839 1.00 94.69 166 ARG A C 1
ATOM 1323 O O . ARG A 1 166 ? 4.217 -7.307 2.747 1.00 94.69 166 ARG A O 1
ATOM 1330 N N . ALA A 1 167 ? 4.592 -8.532 4.584 1.00 94.06 167 ALA A N 1
ATOM 1331 C CA . ALA A 1 167 ? 5.918 -8.992 4.203 1.00 94.06 167 ALA A CA 1
ATOM 1332 C C . ALA A 1 167 ? 5.896 -9.868 2.952 1.00 94.06 167 ALA A C 1
ATOM 1334 O O . ALA A 1 167 ? 6.817 -9.774 2.151 1.00 94.06 167 ALA A O 1
ATOM 1335 N N . ALA A 1 168 ? 4.852 -10.673 2.746 1.00 91.94 168 ALA A N 1
ATOM 1336 C CA . ALA A 1 168 ? 4.659 -11.412 1.499 1.00 91.94 168 ALA A CA 1
ATOM 1337 C C . ALA A 1 168 ? 4.331 -10.491 0.305 1.00 91.94 168 ALA A C 1
ATOM 1339 O O . ALA A 1 168 ? 4.767 -10.757 -0.811 1.00 91.94 168 ALA A O 1
ATOM 1340 N N . GLN A 1 169 ? 3.586 -9.401 0.526 1.00 91.50 169 GLN A N 1
ATOM 1341 C CA . GLN A 1 169 ? 3.141 -8.488 -0.538 1.00 91.50 169 GLN A CA 1
ATOM 1342 C C . GLN A 1 169 ? 4.179 -7.422 -0.927 1.00 91.50 169 GLN A C 1
ATOM 1344 O O . GLN A 1 169 ? 4.307 -7.091 -2.103 1.00 91.50 169 GLN A O 1
ATOM 1349 N N . GLU A 1 170 ? 4.915 -6.874 0.042 1.00 90.12 170 GLU A N 1
ATOM 1350 C CA . GLU A 1 170 ? 5.853 -5.751 -0.136 1.00 90.12 170 GLU A CA 1
ATOM 1351 C C . GLU A 1 170 ? 7.304 -6.200 -0.378 1.00 90.12 170 GLU A C 1
ATOM 1353 O O . GLU A 1 170 ? 8.246 -5.435 -0.172 1.00 90.12 170 GLU A O 1
ATOM 1358 N N . GLN A 1 171 ? 7.502 -7.444 -0.814 1.00 81.50 171 GLN A N 1
ATOM 1359 C CA . GLN A 1 171 ? 8.814 -7.970 -1.181 1.00 81.50 171 GLN A CA 1
ATOM 1360 C C . GLN A 1 171 ? 9.502 -7.073 -2.226 1.00 81.50 171 GLN A C 1
ATOM 1362 O O . GLN A 1 171 ? 8.922 -6.815 -3.289 1.00 81.50 171 GLN A O 1
ATOM 1367 N N . PRO A 1 172 ? 10.742 -6.611 -1.971 1.00 76.00 172 PRO A N 1
ATOM 1368 C CA . PRO A 1 172 ? 11.530 -5.929 -2.983 1.00 76.00 172 PRO A CA 1
ATOM 1369 C C . PRO A 1 172 ? 11.753 -6.883 -4.154 1.00 76.00 172 PRO A C 1
ATOM 1371 O O . PRO A 1 172 ? 12.368 -7.935 -3.993 1.00 76.00 172 PRO A O 1
ATOM 1374 N N . ARG A 1 173 ? 11.277 -6.514 -5.346 1.00 77.44 173 ARG A N 1
ATOM 1375 C CA . ARG A 1 173 ? 11.695 -7.207 -6.564 1.00 77.44 173 ARG A CA 1
ATOM 1376 C C . ARG A 1 173 ? 13.129 -6.804 -6.872 1.00 77.44 173 ARG A C 1
ATOM 1378 O O . ARG A 1 173 ? 13.366 -5.692 -7.349 1.00 77.44 173 ARG A O 1
ATOM 1385 N N . PHE A 1 174 ? 14.074 -7.694 -6.594 1.00 71.56 174 PHE A N 1
ATOM 1386 C CA . PHE A 1 174 ? 15.408 -7.587 -7.173 1.00 71.56 174 PHE A CA 1
ATOM 1387 C C . PHE A 1 174 ? 15.264 -7.835 -8.674 1.00 71.56 174 PHE A C 1
ATOM 1389 O O . PHE A 1 174 ? 14.674 -8.835 -9.076 1.00 71.56 174 PHE A O 1
ATOM 1396 N N . LYS A 1 175 ? 15.704 -6.875 -9.493 1.00 62.75 175 LYS A N 1
ATOM 1397 C CA . LYS A 1 175 ? 15.692 -7.034 -10.949 1.00 62.75 175 LYS A CA 1
ATOM 1398 C C . LYS A 1 175 ? 16.632 -8.176 -11.315 1.00 62.75 175 LYS A C 1
ATOM 1400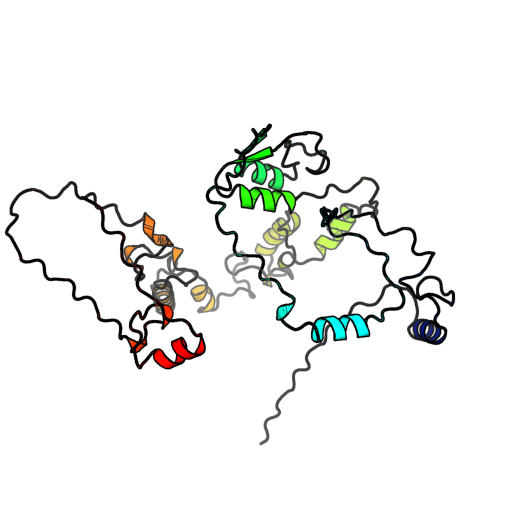 O O . LYS A 1 175 ? 17.777 -8.174 -10.861 1.00 62.75 175 LYS A O 1
ATOM 1405 N N . GLU A 1 176 ? 16.149 -9.114 -12.120 1.00 62.41 176 GLU A N 1
ATOM 1406 C CA . GLU A 1 176 ? 17.012 -10.131 -12.709 1.00 62.41 176 GLU A CA 1
ATOM 1407 C C . GLU A 1 176 ? 18.035 -9.444 -13.634 1.00 62.41 176 GLU A C 1
ATOM 1409 O O . GLU A 1 176 ? 17.701 -8.432 -14.263 1.00 62.41 176 GLU A O 1
ATOM 1414 N N . PRO A 1 177 ? 19.281 -9.946 -13.714 1.00 60.16 177 PRO A N 1
ATOM 1415 C CA . PRO A 1 177 ? 20.330 -9.363 -14.555 1.00 60.16 177 PRO A CA 1
ATOM 1416 C C . PRO A 1 177 ? 19.939 -9.202 -16.033 1.00 60.16 177 PRO A C 1
ATOM 1418 O O . PRO A 1 177 ? 20.467 -8.314 -16.695 1.00 60.16 177 PRO A O 1
ATOM 1421 N N . ASP A 1 178 ? 18.994 -10.012 -16.519 1.00 58.22 178 ASP A N 1
ATOM 1422 C CA . ASP A 1 178 ? 18.594 -10.072 -17.930 1.00 58.22 178 ASP A CA 1
ATOM 1423 C C . ASP A 1 178 ? 17.429 -9.131 -18.299 1.00 58.22 178 ASP A C 1
ATOM 1425 O O . ASP A 1 178 ? 17.080 -9.003 -19.475 1.00 58.22 178 ASP A O 1
ATOM 1429 N N . ASP A 1 179 ? 16.864 -8.395 -17.334 1.00 51.41 179 ASP A N 1
ATOM 1430 C CA . ASP A 1 179 ? 15.967 -7.265 -17.609 1.00 51.41 179 ASP A CA 1
ATOM 1431 C C . ASP A 1 179 ? 16.789 -6.025 -18.034 1.00 51.41 179 ASP A C 1
ATOM 1433 O O . ASP A 1 179 ? 16.742 -4.960 -17.404 1.00 51.41 179 ASP A O 1
ATOM 1437 N N . GLU A 1 180 ? 17.554 -6.147 -19.127 1.00 49.53 180 GLU A N 1
ATOM 1438 C CA . GLU A 1 180 ? 18.191 -5.028 -19.830 1.00 49.53 180 GLU A CA 1
ATOM 1439 C C . GLU A 1 180 ? 17.124 -4.153 -20.524 1.00 49.53 180 GLU A C 1
ATOM 1441 O O . GLU A 1 180 ? 17.038 -4.028 -21.745 1.00 49.53 180 GLU A O 1
ATOM 1446 N N . GLU A 1 181 ? 16.326 -3.427 -19.740 1.00 50.31 181 GLU A N 1
ATOM 1447 C CA . GLU A 1 181 ? 16.115 -2.030 -20.108 1.00 50.31 181 GLU A CA 1
ATOM 1448 C C . GLU A 1 181 ? 17.484 -1.376 -19.958 1.00 50.31 181 GLU A C 1
ATOM 1450 O O . GLU A 1 181 ? 17.896 -1.118 -18.824 1.00 50.31 181 GLU A O 1
ATOM 1455 N N . THR A 1 182 ? 18.188 -1.162 -21.081 1.00 45.97 182 THR A N 1
ATOM 1456 C CA . THR A 1 182 ? 19.443 -0.393 -21.165 1.00 45.97 182 THR A CA 1
ATOM 1457 C C . THR A 1 182 ? 19.452 0.641 -20.046 1.00 45.97 182 THR A C 1
ATOM 1459 O O . THR A 1 182 ? 18.572 1.517 -20.067 1.00 45.97 182 THR A O 1
ATOM 1462 N N . PRO A 1 183 ? 20.315 0.503 -19.021 1.00 46.06 183 PRO A N 1
ATOM 1463 C CA . PRO A 1 183 ? 20.207 1.330 -17.841 1.00 46.06 183 PRO A CA 1
ATOM 1464 C C . PRO A 1 183 ? 20.304 2.767 -18.309 1.00 46.06 183 PRO A C 1
ATOM 1466 O O . PRO A 1 183 ? 21.370 3.189 -18.756 1.00 46.06 183 PRO A O 1
ATOM 1469 N N . ARG A 1 184 ? 19.183 3.505 -18.228 1.00 55.66 184 ARG A N 1
ATOM 1470 C CA . ARG A 1 184 ? 19.210 4.952 -18.427 1.00 55.66 184 ARG A CA 1
ATOM 1471 C C . ARG A 1 184 ? 20.325 5.430 -17.536 1.00 55.66 184 ARG A C 1
ATOM 1473 O O . ARG A 1 184 ? 20.286 5.180 -16.315 1.00 55.66 184 ARG A O 1
ATOM 1480 N N . THR A 1 185 ? 21.339 5.993 -18.176 1.00 69.50 185 THR A N 1
ATOM 1481 C CA . THR A 1 185 ? 22.553 6.417 -17.498 1.00 69.50 185 THR A CA 1
ATOM 1482 C C . THR A 1 185 ? 22.128 7.283 -16.318 1.00 69.50 185 THR A C 1
ATOM 1484 O O . THR A 1 185 ? 21.080 7.934 -16.357 1.00 69.50 185 THR A O 1
ATOM 1487 N N . PHE A 1 186 ? 22.893 7.280 -15.225 1.00 67.50 186 PHE A N 1
ATOM 1488 C CA . PHE A 1 186 ? 22.595 8.162 -14.089 1.00 67.50 186 PHE A CA 1
ATOM 1489 C C . PHE A 1 186 ? 22.318 9.601 -14.565 1.00 67.50 186 PHE A C 1
ATOM 1491 O O . PHE A 1 186 ? 21.393 10.246 -14.080 1.00 67.50 186 PHE A O 1
ATOM 1498 N N . LYS A 1 187 ? 23.034 10.023 -15.615 1.00 73.19 187 LYS A N 1
ATOM 1499 C CA . LYS A 1 187 ? 22.825 11.266 -16.352 1.00 73.19 187 LYS A CA 1
ATOM 1500 C C . LYS A 1 187 ? 21.419 11.403 -16.955 1.00 73.19 187 LYS A C 1
ATOM 1502 O O . LYS A 1 187 ? 20.740 12.364 -16.634 1.00 73.19 187 LYS A O 1
ATOM 1507 N N . GLU A 1 188 ? 20.930 10.449 -17.745 1.00 72.44 188 GLU A N 1
ATOM 1508 C CA . GLU A 1 188 ? 19.572 10.508 -18.325 1.00 72.44 188 GLU A CA 1
ATOM 1509 C C . GLU A 1 188 ? 18.462 10.440 -17.268 1.00 72.44 188 GLU A C 1
ATOM 1511 O O . GLU A 1 188 ? 17.394 11.039 -17.423 1.00 72.44 188 GLU A O 1
ATOM 1516 N N . ARG A 1 189 ? 18.700 9.703 -16.176 1.00 68.19 189 ARG A N 1
ATOM 1517 C CA . ARG A 1 189 ? 17.757 9.624 -15.055 1.00 68.19 189 ARG A CA 1
ATOM 1518 C C . ARG A 1 189 ? 17.697 10.949 -14.298 1.00 68.19 189 ARG A C 1
ATOM 1520 O O . ARG A 1 189 ? 16.605 11.365 -13.926 1.00 68.19 189 ARG A O 1
ATOM 1527 N N . MET A 1 190 ? 18.843 11.607 -14.125 1.00 73.50 190 MET A N 1
ATOM 1528 C CA . MET A 1 190 ? 18.945 12.955 -13.572 1.00 73.50 190 MET A CA 1
ATOM 1529 C C . MET A 1 190 ? 18.320 13.992 -14.504 1.00 73.50 190 MET A C 1
ATOM 1531 O O . MET A 1 190 ? 17.486 14.749 -14.040 1.00 73.50 190 MET A O 1
ATOM 1535 N N . GLU A 1 191 ? 18.579 13.968 -15.813 1.00 79.44 191 GLU A N 1
ATOM 1536 C CA . GLU A 1 191 ? 18.009 14.931 -16.774 1.00 79.44 191 GLU A CA 1
ATOM 1537 C C . GLU A 1 191 ? 16.471 14.905 -16.815 1.00 79.44 191 GLU A C 1
ATOM 1539 O O . GLU A 1 191 ? 15.821 15.938 -16.974 1.00 79.44 191 GLU A O 1
ATOM 1544 N N . GLN A 1 192 ? 15.852 13.734 -16.641 1.00 73.38 192 GLN A N 1
ATOM 1545 C CA . GLN A 1 192 ? 14.393 13.640 -16.507 1.00 73.38 192 GLN A CA 1
ATOM 1546 C C . GLN A 1 192 ? 13.898 14.158 -15.155 1.00 73.38 192 GLN A C 1
ATOM 1548 O O . GLN A 1 192 ? 12.799 14.700 -15.071 1.00 73.38 192 GLN A O 1
ATOM 1553 N N . HIS A 1 193 ? 14.713 14.014 -14.113 1.00 74.81 193 HIS A N 1
ATOM 1554 C CA . HIS A 1 193 ? 14.434 14.503 -12.768 1.00 74.81 193 HIS A CA 1
ATOM 1555 C C . HIS A 1 193 ? 14.583 16.028 -12.655 1.00 74.81 193 HIS A C 1
ATOM 1557 O O . HIS A 1 193 ? 13.794 16.671 -11.970 1.00 74.81 193 HIS A O 1
ATOM 1563 N N . GLU A 1 194 ? 15.544 16.613 -13.375 1.00 78.50 194 GLU A N 1
ATOM 1564 C CA . GLU A 1 194 ? 15.801 18.057 -13.458 1.00 78.50 194 GLU A CA 1
ATOM 1565 C C . GLU A 1 194 ? 14.639 18.828 -14.091 1.00 78.50 194 GLU A C 1
ATOM 1567 O O . GLU A 1 194 ? 14.438 20.002 -13.778 1.00 78.50 194 GLU A O 1
ATOM 1572 N N . ARG A 1 195 ? 13.861 18.164 -14.957 1.00 81.06 195 ARG A N 1
ATOM 1573 C CA . ARG A 1 195 ? 12.672 18.731 -15.614 1.00 81.06 195 ARG A CA 1
ATOM 1574 C C . ARG A 1 195 ? 11.416 18.705 -14.745 1.00 81.06 195 ARG A C 1
ATOM 1576 O O . ARG A 1 195 ? 10.449 19.378 -15.089 1.00 81.06 195 ARG A O 1
ATOM 1583 N N . LEU A 1 196 ? 11.399 17.921 -13.668 1.00 79.56 196 LEU A N 1
ATOM 1584 C CA . LEU A 1 196 ? 10.271 17.876 -12.741 1.00 79.56 196 LEU A CA 1
ATOM 1585 C C . LEU A 1 196 ? 10.412 18.991 -11.705 1.00 79.56 196 LEU A C 1
ATOM 1587 O O . LEU A 1 196 ? 11.488 19.181 -11.129 1.00 79.56 196 LEU A O 1
ATOM 1591 N N . CYS A 1 197 ? 9.311 19.695 -11.434 1.00 75.44 197 CYS A N 1
ATOM 1592 C CA . CYS A 1 197 ? 9.243 20.588 -10.287 1.00 75.44 197 CYS A CA 1
ATOM 1593 C C . CYS A 1 197 ? 9.381 19.752 -9.004 1.00 75.44 197 CYS A C 1
ATOM 1595 O O . CYS A 1 197 ? 8.928 18.607 -8.951 1.00 75.44 197 CYS A O 1
ATOM 1597 N N . TRP A 1 198 ? 10.015 20.291 -7.960 1.00 80.62 198 TRP A N 1
ATOM 1598 C CA . TRP A 1 198 ? 10.256 19.528 -6.728 1.00 80.62 198 TRP A CA 1
ATOM 1599 C C . TRP A 1 198 ? 8.952 19.087 -6.039 1.00 80.62 198 TRP A C 1
ATOM 1601 O O . TRP A 1 198 ? 8.942 18.048 -5.381 1.00 80.62 198 TRP A O 1
ATOM 1611 N N . VAL A 1 199 ? 7.848 19.818 -6.244 1.00 77.69 199 VAL A N 1
ATOM 1612 C CA . VAL A 1 199 ? 6.498 19.439 -5.779 1.00 77.69 199 VAL A CA 1
ATOM 1613 C C . VAL A 1 199 ? 5.976 18.163 -6.445 1.00 77.69 199 VAL A C 1
ATOM 1615 O O . VAL A 1 199 ? 5.205 17.429 -5.833 1.00 77.69 199 VAL A O 1
ATOM 1618 N N . ASP A 1 200 ? 6.440 17.853 -7.657 1.00 81.75 200 ASP A N 1
ATOM 1619 C CA . ASP A 1 200 ? 6.039 16.662 -8.411 1.00 81.75 200 ASP A CA 1
ATOM 1620 C C . ASP A 1 200 ? 6.943 15.452 -8.131 1.00 81.75 200 ASP A C 1
ATOM 1622 O O . ASP A 1 200 ? 6.738 14.375 -8.695 1.00 81.75 200 ASP A O 1
ATOM 1626 N N . CYS A 1 201 ? 7.958 15.596 -7.269 1.00 85.06 201 CYS A N 1
ATOM 1627 C CA . CYS A 1 201 ? 8.846 14.502 -6.903 1.00 85.06 201 CYS A CA 1
ATOM 1628 C C . CYS A 1 201 ? 8.288 13.720 -5.703 1.00 85.06 201 CYS A C 1
ATOM 1630 O O . CYS A 1 201 ? 8.422 14.160 -4.558 1.00 85.06 201 CYS A O 1
ATOM 1632 N N . PRO A 1 202 ? 7.750 12.499 -5.900 1.00 75.31 202 PRO A N 1
ATOM 1633 C CA . PRO A 1 202 ? 7.144 11.724 -4.815 1.00 75.31 202 PRO A CA 1
ATOM 1634 C C . PRO A 1 202 ? 8.161 11.218 -3.782 1.00 75.31 202 PRO A C 1
ATOM 1636 O O . PRO A 1 202 ? 7.775 10.635 -2.773 1.00 75.31 202 PRO A O 1
ATOM 1639 N N . ARG A 1 203 ? 9.463 11.371 -4.051 1.00 79.00 203 ARG A N 1
ATOM 1640 C CA . ARG A 1 203 ? 10.545 10.760 -3.272 1.00 79.00 203 ARG A CA 1
ATOM 1641 C C . ARG A 1 203 ? 11.366 11.739 -2.435 1.00 79.00 203 ARG A C 1
ATOM 1643 O O . ARG A 1 203 ? 12.290 11.266 -1.788 1.00 79.00 203 ARG A O 1
ATOM 1650 N N . GLN A 1 204 ? 11.054 13.043 -2.436 1.00 77.00 204 GLN A N 1
ATOM 1651 C CA . GLN A 1 204 ? 11.833 14.069 -1.714 1.00 77.00 204 GLN A CA 1
ATOM 1652 C C . GLN A 1 204 ? 13.353 13.857 -1.860 1.00 77.00 204 GLN A C 1
ATOM 1654 O O . GLN A 1 204 ? 14.077 13.751 -0.874 1.00 77.00 204 GLN A O 1
ATOM 1659 N N . CYS A 1 205 ? 13.839 13.687 -3.090 1.00 86.06 205 CYS A N 1
ATOM 1660 C CA . CYS A 1 205 ? 15.236 13.323 -3.302 1.00 86.06 205 CYS A CA 1
ATOM 1661 C C . CYS A 1 205 ? 16.191 14.468 -2.915 1.00 86.06 205 CYS A C 1
ATOM 1663 O O . CYS A 1 205 ? 15.834 15.646 -2.985 1.00 86.06 205 CYS A O 1
ATOM 1665 N N . ASP A 1 206 ? 17.444 14.132 -2.601 1.00 83.19 206 ASP A N 1
ATOM 1666 C CA . ASP A 1 206 ? 18.472 15.107 -2.204 1.00 83.19 206 ASP A CA 1
ATOM 1667 C C . ASP A 1 206 ? 18.730 16.207 -3.245 1.00 83.19 206 ASP A C 1
ATOM 1669 O O . ASP A 1 206 ? 19.187 17.297 -2.898 1.00 83.19 206 ASP A O 1
ATOM 1673 N N . TYR A 1 207 ? 18.470 15.933 -4.528 1.00 88.38 207 TYR A N 1
ATOM 1674 C CA . TYR A 1 207 ? 18.575 16.934 -5.591 1.00 88.38 207 TYR A CA 1
ATOM 1675 C C . TYR A 1 207 ? 17.482 17.999 -5.452 1.00 88.38 207 TYR A C 1
ATOM 1677 O O . TYR A 1 207 ? 17.778 19.189 -5.394 1.00 88.38 207 TYR A O 1
ATOM 1685 N N . HIS A 1 208 ? 16.220 17.578 -5.339 1.00 87.25 208 HIS A N 1
ATOM 1686 C CA . HIS A 1 208 ? 15.094 18.497 -5.182 1.00 87.25 208 HIS A CA 1
ATOM 1687 C C . HIS A 1 208 ? 15.078 19.176 -3.817 1.00 87.25 208 HIS A C 1
ATOM 1689 O O . HIS A 1 208 ? 14.653 20.321 -3.742 1.00 87.25 208 HIS A O 1
ATOM 1695 N N . LEU A 1 209 ? 15.588 18.534 -2.762 1.00 88.56 209 LEU A N 1
ATOM 1696 C CA . LEU A 1 209 ? 15.780 19.181 -1.461 1.00 88.56 209 LEU A CA 1
ATOM 1697 C C . LEU A 1 209 ? 16.810 20.314 -1.533 1.00 88.56 209 LEU A C 1
ATOM 1699 O O . LEU A 1 209 ? 16.549 21.395 -1.011 1.00 88.56 209 LEU A O 1
ATOM 1703 N N . ARG A 1 210 ? 17.943 20.104 -2.221 1.00 89.69 210 ARG A N 1
ATOM 1704 C CA . ARG A 1 210 ? 18.934 21.166 -2.459 1.00 89.69 210 ARG A CA 1
ATOM 1705 C C . ARG A 1 210 ? 18.370 22.287 -3.317 1.00 89.69 210 ARG A C 1
ATOM 1707 O O . ARG A 1 210 ? 18.456 23.442 -2.922 1.00 89.69 210 ARG A O 1
ATOM 1714 N N . LYS A 1 211 ? 17.715 21.941 -4.428 1.00 89.06 211 LYS A N 1
ATOM 1715 C CA . LYS A 1 211 ? 17.099 22.927 -5.320 1.00 89.06 211 LYS A CA 1
ATOM 1716 C C . LYS A 1 211 ? 16.029 23.742 -4.601 1.00 89.06 211 LYS A C 1
ATOM 1718 O O . LYS A 1 211 ? 16.009 24.955 -4.743 1.00 89.06 211 LYS A O 1
ATOM 1723 N N . ARG A 1 212 ? 15.202 23.096 -3.768 1.00 92.12 212 ARG A N 1
ATOM 1724 C CA . ARG A 1 212 ? 14.222 23.759 -2.897 1.00 92.12 212 ARG A CA 1
ATOM 1725 C C . ARG A 1 212 ? 14.893 24.732 -1.936 1.00 92.12 212 ARG A C 1
ATOM 1727 O O . ARG A 1 212 ? 14.393 25.837 -1.798 1.00 92.12 212 ARG A O 1
ATOM 1734 N N . GLU A 1 213 ? 15.999 24.348 -1.296 1.00 93.62 213 GLU A N 1
ATOM 1735 C CA . GLU A 1 213 ? 16.750 25.236 -0.398 1.00 93.62 213 GLU A CA 1
ATOM 1736 C C . GLU A 1 213 ? 17.329 26.445 -1.149 1.00 93.62 213 GLU A C 1
ATOM 1738 O O . GLU A 1 213 ? 17.176 27.563 -0.673 1.00 93.62 213 GLU A O 1
ATOM 1743 N N . GLU A 1 214 ? 17.876 26.250 -2.353 1.00 93.06 214 GLU A N 1
ATOM 1744 C CA . GLU A 1 214 ? 18.322 27.339 -3.241 1.00 93.06 214 GLU A CA 1
ATOM 1745 C C . GLU A 1 214 ? 17.159 28.260 -3.651 1.00 93.06 214 GLU A C 1
ATOM 1747 O O . GLU A 1 214 ? 17.323 29.477 -3.729 1.00 93.06 214 GLU A O 1
ATOM 1752 N N . THR A 1 215 ? 15.957 27.702 -3.848 1.00 92.56 215 THR A N 1
ATOM 1753 C CA . THR A 1 215 ? 14.761 28.482 -4.209 1.00 92.56 215 THR A CA 1
ATOM 1754 C C . THR A 1 215 ? 14.324 29.421 -3.079 1.00 92.56 215 THR A C 1
ATOM 1756 O O . THR A 1 215 ? 13.697 30.444 -3.347 1.00 92.56 215 THR A O 1
ATOM 1759 N N . ARG A 1 216 ? 14.628 29.104 -1.806 1.00 94.31 216 ARG A N 1
ATOM 1760 C CA . ARG A 1 216 ? 14.164 29.891 -0.639 1.00 94.31 216 ARG A CA 1
ATOM 1761 C C . ARG A 1 216 ? 14.681 31.318 -0.650 1.00 94.31 216 ARG A C 1
ATOM 1763 O O . ARG A 1 216 ? 13.987 32.199 -0.144 1.00 94.31 216 ARG A O 1
ATOM 1770 N N . ASP A 1 217 ? 15.858 31.517 -1.230 1.00 93.69 217 ASP A N 1
ATOM 1771 C CA . ASP A 1 217 ? 16.573 32.789 -1.270 1.00 93.69 217 ASP A CA 1
ATOM 1772 C C . ASP A 1 217 ? 16.487 33.480 -2.653 1.00 93.69 217 ASP A C 1
ATOM 1774 O O . ASP A 1 217 ? 17.069 34.547 -2.832 1.00 93.69 217 ASP A O 1
ATOM 1778 N N . ASN A 1 218 ? 15.757 32.912 -3.628 1.00 92.69 218 ASN A N 1
ATOM 1779 C CA . ASN A 1 218 ? 15.657 33.437 -4.997 1.00 92.69 218 ASN A CA 1
ATOM 1780 C C . ASN A 1 218 ? 14.197 33.553 -5.472 1.00 92.69 218 ASN A C 1
ATOM 1782 O O . ASN A 1 218 ? 13.572 32.546 -5.808 1.00 92.69 218 ASN A O 1
ATOM 1786 N N . GLU A 1 219 ? 13.663 34.777 -5.519 1.00 90.50 219 GLU A N 1
ATOM 1787 C CA . GLU A 1 219 ? 12.272 35.059 -5.921 1.00 90.50 219 GLU A CA 1
ATOM 1788 C C . GLU A 1 219 ? 11.995 34.939 -7.427 1.00 90.50 219 GLU A C 1
ATOM 1790 O O . GLU A 1 219 ? 10.833 34.832 -7.821 1.00 90.50 219 GLU A O 1
ATOM 1795 N N . ASP A 1 220 ? 13.041 34.910 -8.258 1.00 89.56 220 ASP A N 1
ATOM 1796 C CA . ASP A 1 220 ? 12.924 34.796 -9.717 1.00 89.56 220 ASP A CA 1
ATOM 1797 C C . ASP A 1 220 ? 12.855 33.337 -10.199 1.00 89.56 220 ASP A C 1
ATOM 1799 O O . ASP A 1 220 ? 12.614 33.072 -11.381 1.00 89.56 220 ASP A O 1
ATOM 1803 N N . ASP A 1 221 ? 13.065 32.360 -9.312 1.00 89.81 221 ASP A N 1
ATOM 1804 C CA . ASP A 1 221 ? 12.934 30.955 -9.683 1.00 89.81 221 ASP A CA 1
ATOM 1805 C C . ASP A 1 221 ? 11.457 30.612 -9.934 1.00 89.81 221 ASP A C 1
ATOM 1807 O O . ASP A 1 221 ? 10.577 30.842 -9.103 1.00 89.81 221 ASP A O 1
ATOM 1811 N N . CYS A 1 222 ? 11.178 29.989 -11.078 1.00 84.12 222 CYS A N 1
ATOM 1812 C CA . CYS A 1 222 ? 9.846 29.517 -11.450 1.00 84.12 222 CYS A CA 1
ATOM 1813 C C . CYS A 1 222 ? 9.190 28.605 -10.396 1.00 84.12 222 CYS A C 1
ATOM 1815 O O . CYS A 1 222 ? 7.964 28.515 -10.337 1.00 84.12 222 CYS A O 1
ATOM 1817 N N . CYS A 1 223 ? 9.991 27.937 -9.559 1.00 87.31 223 CYS A N 1
ATOM 1818 C CA . CYS A 1 223 ? 9.516 27.066 -8.490 1.00 87.31 223 CYS A CA 1
ATOM 1819 C C . CYS A 1 223 ? 9.273 27.799 -7.160 1.00 87.31 223 CYS A C 1
ATOM 1821 O O . CYS A 1 223 ? 8.784 27.168 -6.220 1.00 87.31 223 CYS A O 1
ATOM 1823 N N . HIS A 1 224 ? 9.610 29.091 -7.059 1.00 89.06 224 HIS A N 1
ATOM 1824 C CA . HIS A 1 224 ? 9.501 29.873 -5.826 1.00 89.06 224 HIS A CA 1
ATOM 1825 C C . HIS A 1 224 ? 8.055 29.950 -5.334 1.00 89.06 224 HIS A C 1
ATOM 1827 O O . HIS A 1 224 ? 7.807 29.818 -4.144 1.00 89.06 224 HIS A O 1
ATOM 1833 N N . THR A 1 225 ? 7.092 30.043 -6.251 1.00 88.25 225 THR A N 1
ATOM 1834 C CA . THR A 1 225 ? 5.641 30.105 -5.981 1.00 88.25 225 THR A CA 1
ATOM 1835 C C . THR A 1 225 ? 5.071 28.894 -5.238 1.00 88.25 225 THR A C 1
ATOM 1837 O O . THR A 1 225 ? 3.958 28.960 -4.727 1.00 88.25 225 THR A O 1
ATOM 1840 N N . ASN A 1 226 ? 5.819 27.789 -5.183 1.00 88.38 226 ASN A N 1
ATOM 1841 C CA . ASN A 1 226 ? 5.427 26.572 -4.478 1.00 88.38 226 ASN A CA 1
ATOM 1842 C C . ASN A 1 226 ? 5.986 26.498 -3.048 1.00 88.38 226 ASN A C 1
ATOM 1844 O O . ASN A 1 226 ? 5.689 25.543 -2.326 1.00 88.38 226 ASN A O 1
ATOM 1848 N N . LEU A 1 227 ? 6.834 27.449 -2.641 1.00 88.69 227 LEU A N 1
ATOM 1849 C CA . LEU A 1 227 ? 7.279 27.553 -1.256 1.00 88.69 227 LEU A CA 1
ATOM 1850 C C . LEU A 1 227 ? 6.124 28.017 -0.374 1.00 88.69 227 LEU A C 1
ATOM 1852 O O . LEU A 1 227 ? 5.218 28.718 -0.807 1.00 88.69 227 LEU A O 1
ATOM 1856 N N . TRP A 1 228 ? 6.151 27.624 0.892 1.00 84.62 228 TRP A N 1
ATOM 1857 C CA . TRP A 1 228 ? 5.228 28.208 1.858 1.00 84.62 228 TRP A CA 1
ATOM 1858 C C . TRP A 1 228 ? 5.734 29.582 2.308 1.00 84.62 228 TRP A C 1
ATOM 1860 O O . TRP A 1 228 ? 6.939 29.849 2.291 1.00 84.62 228 TRP A O 1
ATOM 1870 N N . HIS A 1 229 ? 4.829 30.438 2.791 1.00 82.25 229 HIS A N 1
ATOM 1871 C CA . HIS A 1 229 ? 5.167 31.773 3.304 1.00 82.25 229 HIS A CA 1
ATOM 1872 C C . HIS A 1 229 ? 6.285 31.747 4.359 1.00 82.25 229 HIS A C 1
ATOM 1874 O O . HIS A 1 229 ? 7.142 32.622 4.390 1.00 82.25 229 HIS A O 1
ATOM 1880 N N . ASN A 1 230 ? 6.303 30.725 5.219 1.00 83.31 230 ASN A N 1
ATOM 1881 C CA . ASN A 1 230 ? 7.322 30.541 6.255 1.00 83.31 230 ASN A CA 1
ATOM 1882 C C . ASN A 1 230 ? 8.610 29.862 5.753 1.00 83.31 230 ASN A C 1
ATOM 1884 O O . ASN A 1 230 ? 9.561 29.701 6.519 1.00 83.31 230 ASN A O 1
ATOM 1888 N N . GLU A 1 231 ? 8.631 29.404 4.505 1.00 90.50 231 GLU A N 1
ATOM 1889 C CA . GLU A 1 231 ? 9.792 28.783 3.879 1.00 90.50 231 GLU A CA 1
ATOM 1890 C C . GLU A 1 231 ? 10.559 29.745 2.978 1.00 90.50 231 GLU A C 1
ATOM 1892 O O . GLU A 1 231 ? 11.774 29.582 2.854 1.00 90.50 231 GLU A O 1
ATOM 1897 N N . CYS A 1 232 ? 9.882 30.743 2.411 1.00 92.56 232 CYS A N 1
ATOM 1898 C CA . CYS A 1 232 ? 10.499 31.860 1.709 1.00 92.56 232 CYS A CA 1
ATOM 1899 C C . CYS A 1 232 ? 11.374 32.686 2.669 1.00 92.56 232 CYS A C 1
ATOM 1901 O O . CYS A 1 232 ? 10.926 33.101 3.739 1.00 92.56 232 CYS A O 1
ATOM 1903 N N . ARG A 1 233 ? 12.634 32.920 2.294 1.00 93.19 233 ARG A N 1
ATOM 1904 C CA . ARG A 1 233 ? 13.581 33.771 3.036 1.00 93.19 233 ARG A CA 1
ATOM 1905 C C . ARG A 1 233 ? 13.772 35.144 2.394 1.00 93.19 233 ARG A C 1
ATOM 1907 O O . ARG A 1 233 ? 14.399 36.007 3.005 1.00 93.19 233 ARG A O 1
ATOM 1914 N N . VAL A 1 234 ? 13.224 35.358 1.197 1.00 92.00 234 VAL A N 1
ATOM 1915 C CA . VAL A 1 234 ? 13.335 36.630 0.480 1.00 92.00 234 VAL A CA 1
ATOM 1916 C C . VAL A 1 234 ? 12.530 37.712 1.219 1.00 92.00 234 VAL A C 1
ATOM 1918 O O . VAL A 1 234 ? 11.308 37.587 1.359 1.00 92.00 234 VAL A O 1
ATOM 1921 N N . PRO A 1 235 ? 13.176 38.788 1.705 1.00 88.62 235 PRO A N 1
ATOM 1922 C CA . PRO A 1 235 ? 12.472 39.873 2.374 1.00 88.62 235 PRO A CA 1
ATOM 1923 C C . PRO A 1 235 ? 11.561 40.601 1.379 1.00 88.62 235 PRO A C 1
ATOM 1925 O O . PRO A 1 235 ? 12.001 40.997 0.307 1.00 88.62 235 PRO A O 1
ATOM 1928 N N . HIS A 1 236 ? 10.295 40.806 1.755 1.00 88.44 236 HIS A N 1
ATOM 1929 C CA . HIS A 1 236 ? 9.275 41.462 0.922 1.00 88.44 236 HIS A CA 1
ATOM 1930 C C . HIS A 1 236 ? 8.942 40.754 -0.404 1.00 88.44 236 HIS A C 1
ATOM 1932 O O . HIS A 1 236 ? 8.433 41.409 -1.316 1.00 88.44 236 HIS A O 1
ATOM 1938 N N . CYS A 1 237 ? 9.157 39.433 -0.483 1.00 88.81 237 CYS A N 1
ATOM 1939 C CA . CYS A 1 237 ? 8.800 38.615 -1.644 1.00 88.81 237 CYS A CA 1
ATOM 1940 C C . CYS A 1 237 ? 7.386 38.931 -2.142 1.00 88.81 237 CYS A C 1
ATOM 1942 O O . CYS A 1 237 ? 6.414 38.716 -1.420 1.00 88.81 237 CYS A O 1
ATOM 1944 N N . TYR A 1 238 ? 7.268 39.405 -3.382 1.00 86.12 238 TYR A N 1
ATOM 1945 C CA . TYR A 1 238 ? 5.994 39.828 -3.973 1.00 86.12 238 TYR A CA 1
ATOM 1946 C C . TYR A 1 238 ? 4.959 38.693 -4.063 1.00 86.12 238 TYR A C 1
ATOM 1948 O O . TYR A 1 238 ? 3.763 38.956 -3.968 1.00 86.12 238 TYR A O 1
ATOM 1956 N N . MET A 1 239 ? 5.414 37.440 -4.201 1.00 85.62 239 MET A N 1
ATOM 1957 C CA . MET A 1 239 ? 4.553 36.249 -4.267 1.00 85.62 239 MET A CA 1
ATOM 1958 C C . MET A 1 239 ? 4.052 35.780 -2.903 1.00 85.62 239 MET A C 1
ATOM 1960 O O . MET A 1 239 ? 2.989 35.174 -2.824 1.00 85.62 239 MET A O 1
ATOM 1964 N N . HIS A 1 240 ? 4.808 36.066 -1.844 1.00 85.06 240 HIS A N 1
ATOM 1965 C CA . HIS A 1 240 ? 4.502 35.660 -0.473 1.00 85.06 240 HIS A CA 1
ATOM 1966 C C . HIS A 1 240 ? 4.322 36.872 0.436 1.00 85.06 240 HIS A C 1
ATOM 1968 O O . HIS A 1 240 ? 4.652 36.814 1.622 1.00 85.06 240 HIS A O 1
ATOM 1974 N N . GLN A 1 241 ? 3.853 38.002 -0.103 1.00 77.19 241 GLN A N 1
ATOM 1975 C CA . GLN A 1 241 ? 3.513 39.136 0.743 1.00 77.19 241 GLN A CA 1
ATOM 1976 C C . GLN A 1 241 ? 2.384 38.682 1.664 1.00 77.19 241 GLN A C 1
ATOM 1978 O O . GLN A 1 241 ? 1.306 38.356 1.164 1.00 77.19 241 GLN A O 1
ATOM 1983 N N . PRO A 1 242 ? 2.602 38.647 2.991 1.00 63.50 242 PRO A N 1
ATOM 1984 C CA . PRO A 1 242 ? 1.554 38.267 3.909 1.00 63.50 242 PRO A CA 1
ATOM 1985 C C . PRO A 1 242 ? 0.466 39.330 3.806 1.00 63.50 242 PRO A C 1
ATOM 1987 O O . PRO A 1 242 ? 0.565 40.405 4.398 1.00 63.50 242 PRO A O 1
ATOM 1990 N N . GLY A 1 243 ? -0.590 39.038 3.047 1.00 61.50 243 GLY A N 1
ATOM 1991 C CA . GLY A 1 243 ? -1.848 39.734 3.232 1.00 61.50 243 GLY A CA 1
ATOM 1992 C C . GLY A 1 243 ? -2.191 39.595 4.711 1.00 61.50 243 GLY A C 1
ATOM 1993 O O . GLY A 1 243 ? -2.107 38.493 5.255 1.00 61.50 243 GLY A O 1
ATOM 1994 N N . GLU A 1 244 ? -2.556 40.692 5.378 1.00 55.69 244 GLU A N 1
ATOM 1995 C CA . GLU A 1 244 ? -2.773 40.769 6.839 1.00 55.69 244 GLU A CA 1
ATOM 1996 C C . GLU A 1 244 ? -3.768 39.725 7.405 1.00 55.69 244 GLU A C 1
ATOM 1998 O O . GLU A 1 244 ? -3.966 39.638 8.616 1.00 55.69 244 GLU A O 1
ATOM 2003 N N . LYS A 1 245 ? -4.407 38.928 6.542 1.00 54.31 245 LYS A N 1
ATOM 2004 C CA . LYS A 1 245 ? -5.416 37.920 6.866 1.00 54.31 245 LYS A CA 1
ATOM 2005 C C . LYS A 1 245 ? -4.948 36.475 6.630 1.00 54.31 245 LYS A C 1
ATOM 2007 O O . LYS A 1 245 ? -5.243 35.630 7.468 1.00 54.31 245 LYS A O 1
ATOM 2012 N N . GLU A 1 246 ? -4.169 36.181 5.587 1.00 56.00 246 GLU A N 1
ATOM 2013 C CA . GLU A 1 246 ? -3.828 34.790 5.216 1.00 56.00 246 GLU A CA 1
ATOM 2014 C C . GLU A 1 246 ? -2.757 34.173 6.125 1.00 56.00 246 GLU A C 1
ATOM 2016 O O . GLU A 1 246 ? -2.923 33.055 6.608 1.00 56.00 246 GLU A O 1
ATOM 2021 N N . ALA A 1 247 ? -1.728 34.938 6.501 1.00 59.00 247 ALA A N 1
ATOM 2022 C CA . ALA A 1 247 ? -0.680 34.440 7.399 1.00 59.00 247 ALA A CA 1
ATOM 2023 C C . ALA A 1 247 ? -1.197 34.106 8.815 1.00 59.00 247 ALA A C 1
ATOM 2025 O O . ALA A 1 247 ? -0.544 33.384 9.569 1.00 59.00 247 ALA A O 1
ATOM 2026 N N . HIS A 1 248 ? -2.363 34.638 9.201 1.00 60.44 248 HIS A N 1
ATOM 2027 C CA . HIS A 1 248 ? -2.965 34.350 10.497 1.00 60.44 248 HIS A CA 1
ATOM 2028 C C . HIS A 1 248 ? -3.841 33.096 10.474 1.00 60.44 248 HIS A C 1
ATOM 2030 O O . HIS A 1 248 ? -3.866 32.378 11.467 1.00 60.44 248 HIS A O 1
ATOM 2036 N N . GLU A 1 249 ? -4.544 32.823 9.374 1.00 58.53 249 GLU A N 1
ATOM 2037 C CA . GLU A 1 249 ? -5.447 31.669 9.252 1.00 58.53 249 GLU A CA 1
ATOM 2038 C C . GLU A 1 249 ? -4.692 30.330 9.151 1.00 58.53 249 GLU A C 1
ATOM 2040 O O . GLU A 1 249 ? -5.228 29.292 9.541 1.00 58.53 249 GLU A O 1
ATOM 2045 N N . GLU A 1 250 ? -3.431 30.359 8.710 1.00 63.28 250 GLU A N 1
ATOM 2046 C CA . GLU A 1 250 ? -2.560 29.180 8.587 1.00 63.28 250 GLU A CA 1
ATOM 2047 C C . GLU A 1 250 ? -1.790 28.824 9.873 1.00 63.28 250 GLU A C 1
ATOM 2049 O O . GLU A 1 250 ? -1.254 27.718 10.012 1.00 63.28 250 GLU A O 1
ATOM 2054 N N . 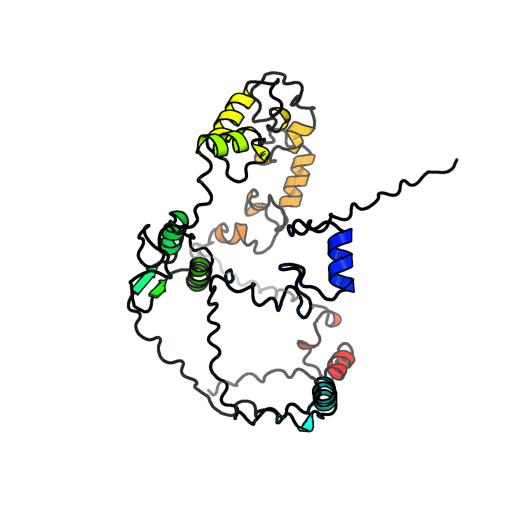LEU A 1 251 ? -1.726 29.729 10.855 1.00 66.94 251 LEU A N 1
ATOM 2055 C CA . LEU A 1 251 ? -1.072 29.442 12.129 1.00 66.94 251 LEU A CA 1
ATOM 2056 C C . LEU A 1 251 ? -1.967 28.536 12.978 1.00 66.94 251 LEU A C 1
ATOM 2058 O O . LEU A 1 251 ? -3.097 28.869 13.293 1.00 66.94 251 LEU A O 1
ATOM 2062 N N . CYS A 1 252 ? -1.453 27.397 13.448 1.00 66.94 252 CYS A N 1
ATOM 2063 C CA . CYS A 1 252 ? -2.152 26.638 14.489 1.00 66.94 252 CYS A CA 1
ATOM 2064 C C . CYS A 1 252 ? -2.406 27.555 15.701 1.00 66.94 252 CYS A C 1
ATOM 2066 O O . CYS A 1 252 ? -1.490 28.262 16.129 1.00 66.94 252 CYS A O 1
ATOM 2068 N N . TRP A 1 253 ? -3.609 27.520 16.294 1.00 78.75 253 TRP A N 1
ATOM 2069 C CA . TRP A 1 253 ? -3.995 28.442 17.376 1.00 78.75 253 TRP A CA 1
ATOM 2070 C C . TRP A 1 253 ? -3.020 28.465 18.561 1.00 78.75 253 TRP A C 1
ATOM 2072 O O . TRP A 1 253 ? -2.976 29.460 19.277 1.00 78.75 253 TRP A O 1
ATOM 2082 N N . ILE A 1 254 ? -2.233 27.401 18.776 1.00 75.94 254 ILE A N 1
ATOM 2083 C CA . ILE A 1 254 ? -1.184 27.349 19.810 1.00 75.94 254 ILE A CA 1
ATOM 2084 C C . ILE A 1 254 ? -0.182 28.501 19.630 1.00 75.94 254 ILE A C 1
ATOM 2086 O O . ILE A 1 254 ? 0.347 29.025 20.604 1.00 75.94 254 ILE A O 1
ATOM 2090 N N . LYS A 1 255 ? 0.066 28.909 18.382 1.00 75.25 255 LYS A N 1
ATOM 2091 C CA . LYS A 1 255 ? 1.009 29.971 18.018 1.00 75.25 255 LYS A CA 1
ATOM 2092 C C . LYS A 1 255 ? 0.348 31.349 17.896 1.00 75.25 255 LYS A C 1
ATOM 2094 O O . LYS A 1 255 ? 1.039 32.331 17.647 1.00 75.25 255 LYS A O 1
ATOM 2099 N N . CYS A 1 256 ? -0.970 31.449 18.085 1.00 79.19 256 CYS A N 1
ATOM 2100 C CA . CYS A 1 256 ? -1.685 32.721 18.057 1.00 79.19 256 CYS A CA 1
ATOM 2101 C C . CYS A 1 256 ? -1.559 33.440 19.409 1.00 79.19 256 CYS A C 1
ATOM 2103 O O . CYS A 1 256 ? -2.258 33.115 20.368 1.00 79.19 256 CYS A O 1
ATOM 2105 N N . THR A 1 257 ? -0.714 34.470 19.480 1.00 74.06 257 THR A N 1
ATOM 2106 C CA . THR A 1 257 ? -0.529 35.294 20.692 1.00 74.06 257 THR A CA 1
ATOM 2107 C C . THR A 1 257 ? -1.682 36.269 20.953 1.00 74.06 257 THR A C 1
ATOM 2109 O O . THR A 1 257 ? -1.843 36.750 22.071 1.00 74.06 257 THR A O 1
ATOM 2112 N N . ILE A 1 258 ? -2.517 36.539 19.945 1.00 75.06 258 ILE A N 1
ATOM 2113 C CA . ILE A 1 258 ? -3.545 37.597 19.976 1.00 75.06 258 ILE A CA 1
ATOM 2114 C C . ILE A 1 258 ? -4.938 37.038 20.341 1.00 75.06 258 ILE A C 1
ATOM 2116 O O . ILE A 1 258 ? -5.899 37.787 20.499 1.00 75.06 258 ILE A O 1
ATOM 2120 N N . ASN A 1 259 ? -5.071 35.717 20.533 1.00 76.44 259 ASN A N 1
ATOM 2121 C CA . ASN A 1 259 ? -6.331 35.047 20.891 1.00 76.44 259 ASN A CA 1
ATOM 2122 C C . ASN A 1 259 ? -7.526 35.528 20.036 1.00 76.44 259 ASN A C 1
ATOM 2124 O O . ASN A 1 259 ? -8.582 35.903 20.563 1.00 76.44 259 ASN A O 1
ATOM 2128 N N . CYS A 1 260 ? -7.324 35.566 18.717 1.00 84.19 260 CYS A N 1
ATOM 2129 C CA . CYS A 1 260 ? -8.288 36.104 17.764 1.00 84.19 260 CYS A CA 1
ATOM 2130 C C . CYS A 1 260 ? -9.574 35.259 17.699 1.00 84.19 260 CYS A C 1
ATOM 2132 O O . CYS A 1 260 ? -9.614 34.090 18.098 1.00 84.19 260 CYS A O 1
ATOM 2134 N N . GLN A 1 261 ? -10.646 35.840 17.158 1.00 81.94 261 GLN A N 1
ATOM 2135 C CA . GLN A 1 261 ? -11.945 35.171 17.056 1.00 81.94 261 GLN A CA 1
ATOM 2136 C C . GLN A 1 261 ? -11.899 33.890 16.202 1.00 81.94 261 GLN A C 1
ATOM 2138 O O . GLN A 1 261 ? -12.524 32.899 16.578 1.00 81.94 261 GLN A O 1
ATOM 2143 N N . PHE A 1 262 ? -11.113 33.880 15.121 1.00 82.88 262 PHE A N 1
ATOM 2144 C CA . PHE A 1 262 ? -10.951 32.724 14.233 1.00 82.88 262 PHE A CA 1
ATOM 2145 C C . PHE A 1 262 ? -10.360 31.510 14.967 1.00 82.88 262 PHE A C 1
ATOM 2147 O O . PHE A 1 262 ? -10.951 30.429 14.987 1.00 82.88 262 PHE A O 1
ATOM 2154 N N . HIS A 1 263 ? -9.252 31.702 15.686 1.00 86.50 263 HIS A N 1
ATOM 2155 C CA . HIS A 1 263 ? -8.617 30.642 16.470 1.00 86.50 263 HIS A CA 1
ATOM 2156 C C . HIS A 1 263 ? -9.446 30.189 17.669 1.00 86.50 263 HIS A C 1
ATOM 2158 O O . HIS A 1 263 ? -9.409 29.013 18.032 1.00 86.50 263 HIS A O 1
ATOM 2164 N N . ARG A 1 264 ? -10.254 31.079 18.260 1.00 84.75 264 ARG A N 1
ATOM 2165 C CA . ARG A 1 264 ? -11.244 30.671 19.268 1.00 84.75 264 ARG A CA 1
ATOM 2166 C C . ARG A 1 264 ? -12.284 29.722 18.683 1.00 84.75 264 ARG A C 1
ATOM 2168 O O . ARG A 1 264 ? -12.709 28.800 19.377 1.00 84.75 264 ARG A O 1
ATOM 2175 N N . GLU A 1 265 ? -12.704 29.930 17.438 1.00 87.50 265 GLU A N 1
ATOM 2176 C CA . GLU A 1 265 ? -13.661 29.047 16.776 1.00 87.50 265 GLU A CA 1
ATOM 2177 C C . GLU A 1 265 ? -13.027 27.711 16.373 1.00 87.50 265 GLU A C 1
ATOM 2179 O O . GLU A 1 265 ? -13.611 26.665 16.662 1.00 87.50 265 GLU A O 1
ATOM 2184 N N . GLN A 1 266 ? -11.813 27.721 15.813 1.00 84.50 266 GLN A N 1
ATOM 2185 C CA . GLN A 1 266 ? -11.063 26.489 15.542 1.00 84.50 266 GLN A CA 1
ATOM 2186 C C . GLN A 1 266 ? -10.837 25.664 16.817 1.00 84.50 266 GLN A C 1
ATOM 2188 O O . GLN A 1 266 ? -11.199 24.490 16.857 1.00 84.50 266 GLN A O 1
ATOM 2193 N N . ARG A 1 267 ? -10.371 26.286 17.912 1.00 88.75 267 ARG A N 1
ATOM 2194 C CA . ARG A 1 267 ? -10.189 25.604 19.206 1.00 88.75 267 ARG A CA 1
ATOM 2195 C C . ARG A 1 267 ? -11.502 25.048 19.762 1.00 88.75 267 ARG A C 1
ATOM 2197 O O . ARG A 1 267 ? -11.487 24.032 20.445 1.00 88.75 267 ARG A O 1
ATOM 2204 N N . ARG A 1 268 ? -12.654 25.678 19.483 1.00 87.38 268 ARG A N 1
ATOM 2205 C CA . ARG A 1 268 ? -13.979 25.137 19.851 1.00 87.38 268 ARG A CA 1
ATOM 2206 C C . ARG A 1 268 ? -14.358 23.917 19.014 1.00 87.38 268 ARG A C 1
ATOM 2208 O O . ARG A 1 268 ? -14.899 22.970 19.582 1.00 87.38 268 ARG A O 1
ATOM 2215 N N . LYS A 1 269 ? -14.097 23.931 17.702 1.00 86.12 269 LYS A N 1
ATOM 2216 C CA . LYS A 1 269 ? -14.358 22.791 16.803 1.00 86.12 269 LYS A CA 1
ATOM 2217 C C . LYS A 1 269 ? -13.479 21.597 17.168 1.00 86.12 269 LYS A C 1
ATOM 2219 O O . LYS A 1 269 ? -14.012 20.506 17.362 1.00 86.12 269 LYS A O 1
ATOM 2224 N N . ALA A 1 270 ? -12.215 21.861 17.491 1.00 86.50 270 ALA A N 1
ATOM 2225 C CA . ALA A 1 270 ? -11.266 20.869 17.967 1.00 86.50 270 ALA A CA 1
ATOM 2226 C C . ALA A 1 270 ? -11.651 20.169 19.275 1.00 86.50 270 ALA A C 1
ATOM 2228 O O . ALA A 1 270 ? -11.111 19.115 19.568 1.00 86.50 270 ALA A O 1
ATOM 2229 N N . ARG A 1 271 ? -12.622 20.671 20.055 1.00 87.44 271 ARG A N 1
ATOM 2230 C CA . ARG A 1 271 ? -13.159 19.938 21.224 1.00 87.44 271 ARG A CA 1
ATOM 2231 C C . ARG A 1 271 ? -13.987 18.708 20.847 1.00 87.44 271 ARG A C 1
ATOM 2233 O O . ARG A 1 271 ? -14.327 17.917 21.729 1.00 87.44 271 ARG A O 1
ATOM 2240 N N . ARG A 1 272 ? -14.327 18.544 19.564 1.00 85.12 272 ARG A N 1
ATOM 2241 C CA . ARG A 1 272 ? -14.987 17.359 19.000 1.00 85.12 272 ARG A CA 1
ATOM 2242 C C . ARG A 1 272 ? -13.926 16.354 18.550 1.00 85.12 272 ARG A C 1
ATOM 2244 O O . ARG A 1 272 ? -12.918 16.765 17.991 1.00 85.12 272 ARG A O 1
ATOM 2251 N N . VAL A 1 273 ? -14.165 15.062 18.789 1.00 81.44 273 VAL A N 1
ATOM 2252 C CA . VAL A 1 273 ? -13.182 13.973 18.574 1.00 81.44 273 VAL A CA 1
ATOM 2253 C C . VAL A 1 273 ? -12.709 13.864 17.122 1.00 81.44 273 VAL A C 1
ATOM 2255 O O . VAL A 1 273 ? -11.594 13.415 16.884 1.00 81.44 273 VAL A O 1
ATOM 2258 N N . ASP A 1 274 ? -13.536 14.296 16.173 1.00 79.19 274 ASP A N 1
ATOM 2259 C CA . ASP A 1 274 ? -13.319 14.059 14.742 1.00 79.19 274 ASP A CA 1
ATOM 2260 C C . ASP A 1 274 ? -12.545 15.188 14.037 1.00 79.19 274 ASP A C 1
ATOM 2262 O O . ASP A 1 274 ? -12.381 15.164 12.819 1.00 79.19 274 ASP A O 1
ATOM 2266 N N . ASP A 1 275 ? -12.097 16.205 14.775 1.00 84.81 275 ASP A N 1
ATOM 2267 C CA . ASP A 1 275 ? -11.345 17.321 14.203 1.00 84.81 275 ASP A CA 1
ATOM 2268 C C . ASP A 1 275 ? -9.854 16.966 14.061 1.00 84.81 275 ASP A C 1
ATOM 2270 O O . ASP A 1 275 ? -9.253 16.372 14.961 1.00 84.81 275 ASP A O 1
ATOM 2274 N N . TYR A 1 276 ? -9.239 17.372 12.946 1.00 82.38 276 TYR A N 1
ATOM 2275 C CA . TYR A 1 276 ? -7.818 17.148 12.653 1.00 82.38 276 TYR A CA 1
ATOM 2276 C C . TYR A 1 276 ? -6.903 17.662 13.774 1.00 82.38 276 TYR A C 1
ATOM 2278 O O . TYR A 1 276 ? -5.869 17.063 14.074 1.00 82.38 276 TYR A O 1
ATOM 2286 N N . TYR A 1 277 ? -7.313 18.735 14.448 1.00 84.19 277 TYR A N 1
ATOM 2287 C CA . TYR A 1 277 ? -6.546 19.339 15.528 1.00 84.19 277 TYR A CA 1
ATOM 2288 C C . TYR A 1 277 ? -6.969 18.863 16.930 1.00 84.19 277 TYR A C 1
ATOM 2290 O O . TYR A 1 277 ?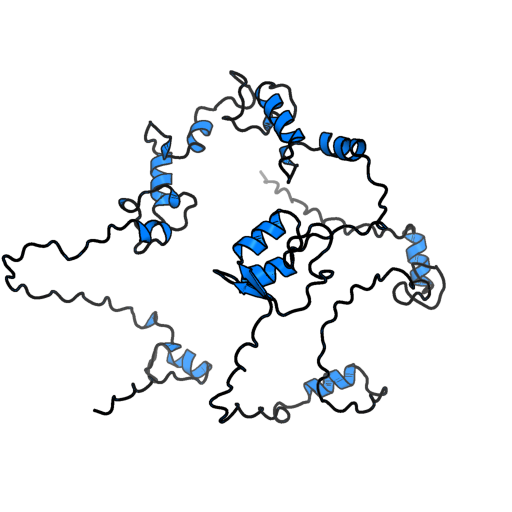 -6.563 19.452 17.925 1.00 84.19 277 TYR A O 1
ATOM 2298 N N . HIS A 1 278 ? -7.759 17.794 17.071 1.00 86.62 278 HIS A N 1
ATOM 2299 C CA . HIS A 1 278 ? -8.150 17.289 18.397 1.00 86.62 278 HIS A CA 1
ATOM 2300 C C . HIS A 1 278 ? -6.947 16.855 19.255 1.00 86.62 278 HIS A C 1
ATOM 2302 O O . HIS A 1 278 ? -6.998 16.889 20.478 1.00 86.62 278 HIS A O 1
ATOM 2308 N N . SER A 1 279 ? -5.835 16.468 18.629 1.00 87.00 279 SER A N 1
ATOM 2309 C CA . SER A 1 279 ? -4.610 16.058 19.326 1.00 87.00 279 SER A CA 1
ATOM 2310 C C . SER A 1 279 ? -3.904 17.191 20.075 1.00 87.00 279 SER A C 1
ATOM 2312 O O . SER A 1 279 ? -3.072 16.919 20.939 1.00 87.00 279 SER A O 1
ATOM 2314 N N . THR A 1 280 ? -4.202 18.450 19.746 1.00 88.88 280 THR A N 1
ATOM 2315 C CA . THR A 1 280 ? -3.501 19.616 20.294 1.00 88.88 280 THR A CA 1
ATOM 2316 C C . THR A 1 280 ? -4.204 20.261 21.486 1.00 88.88 280 THR A C 1
ATOM 2318 O O . THR A 1 280 ? -3.629 21.147 22.122 1.00 88.88 280 THR A O 1
ATOM 2321 N N . ILE A 1 281 ? -5.430 19.841 21.809 1.00 90.50 281 ILE A N 1
ATOM 2322 C CA . ILE A 1 281 ? -6.131 20.274 23.023 1.00 90.50 281 ILE A CA 1
ATOM 2323 C C . ILE A 1 281 ? -5.754 19.382 24.213 1.00 90.50 281 ILE A C 1
ATOM 2325 O O . ILE A 1 281 ? -5.356 18.232 24.042 1.00 90.50 281 ILE A O 1
ATOM 2329 N N . SER A 1 282 ? -5.850 19.904 25.437 1.00 90.75 282 SER A N 1
ATOM 2330 C CA . SER A 1 282 ? -5.596 19.096 26.635 1.00 90.75 282 SER A CA 1
ATOM 2331 C C . SER A 1 282 ? -6.791 18.196 26.968 1.00 90.75 282 SER A C 1
ATOM 2333 O O . SER A 1 282 ? -7.927 18.467 26.569 1.00 90.75 282 SER A O 1
ATOM 2335 N N . ALA A 1 283 ? -6.549 17.152 27.769 1.00 88.12 283 ALA A N 1
ATOM 2336 C CA . ALA A 1 283 ? -7.606 16.271 28.267 1.00 88.12 283 ALA A CA 1
ATOM 2337 C C . ALA A 1 283 ? -8.729 17.033 29.002 1.00 88.12 283 ALA A C 1
ATOM 2339 O O . ALA A 1 283 ? -9.892 16.655 28.899 1.00 88.12 283 ALA A O 1
ATOM 2340 N N . GLU A 1 284 ? -8.396 18.130 29.691 1.00 89.38 284 GLU A N 1
ATOM 2341 C CA . GLU A 1 284 ? -9.351 18.975 30.422 1.00 89.38 284 GLU A CA 1
ATOM 2342 C C . GLU A 1 284 ? -10.269 19.786 29.495 1.00 89.38 284 GLU A C 1
ATOM 2344 O O . GLU A 1 284 ? -11.401 20.110 29.855 1.00 89.38 284 GLU A O 1
ATOM 2349 N N . GLU A 1 285 ? -9.801 20.116 28.290 1.00 89.38 285 GLU A N 1
ATOM 2350 C CA . GLU A 1 285 ? -10.570 20.888 27.311 1.00 89.38 285 GLU A CA 1
ATOM 2351 C C . GLU A 1 285 ? -11.420 20.016 26.379 1.00 89.38 285 GLU A C 1
ATOM 2353 O O . GLU A 1 285 ? -12.300 20.529 25.677 1.00 89.38 285 GLU A O 1
ATOM 2358 N N . CYS A 1 286 ? -11.174 18.705 26.369 1.00 90.06 286 CYS A N 1
ATOM 2359 C CA . CYS A 1 286 ? -11.919 17.741 25.577 1.00 90.06 286 CYS A CA 1
ATOM 2360 C C . CYS A 1 286 ? -13.325 17.526 26.163 1.00 90.06 286 CYS A C 1
ATOM 2362 O O . CYS A 1 286 ? -13.493 17.129 27.312 1.00 90.06 286 CYS A O 1
ATOM 2364 N N . ILE A 1 287 ? -14.370 17.750 25.357 1.00 88.19 287 ILE A N 1
ATOM 2365 C CA . ILE A 1 287 ? -15.771 17.587 25.802 1.00 88.19 287 ILE A CA 1
ATOM 2366 C C . ILE A 1 287 ? -16.241 16.125 25.647 1.00 88.19 287 ILE A C 1
ATOM 2368 O O . ILE A 1 287 ? -17.278 15.720 26.182 1.00 88.19 287 ILE A O 1
ATOM 2372 N N . ALA A 1 288 ? -15.496 15.304 24.908 1.00 87.38 288 ALA A N 1
ATOM 2373 C CA . ALA A 1 288 ? -15.911 13.953 24.579 1.00 87.38 288 ALA A CA 1
ATOM 2374 C C . ALA A 1 288 ? -15.662 12.975 25.734 1.00 87.38 288 ALA A C 1
ATOM 2376 O O . ALA A 1 288 ? -14.526 12.696 26.116 1.00 87.38 288 ALA A O 1
ATOM 2377 N N . LYS A 1 289 ? -16.747 12.388 26.252 1.00 84.50 289 LYS A N 1
ATOM 2378 C CA . LYS A 1 289 ? -16.666 11.326 27.261 1.00 84.50 289 LYS A CA 1
ATOM 2379 C C . LYS A 1 289 ? -15.933 10.119 26.675 1.00 84.50 289 LYS A C 1
ATOM 2381 O O . LYS A 1 289 ? -16.368 9.581 25.660 1.00 84.50 289 LYS A O 1
ATOM 2386 N N . ASN A 1 290 ? -14.870 9.671 27.345 1.00 85.19 290 ASN A N 1
ATOM 2387 C CA . ASN A 1 290 ? -14.012 8.562 26.911 1.00 85.19 290 ASN A CA 1
ATOM 2388 C C . ASN A 1 290 ? -13.278 8.812 25.579 1.00 85.19 290 ASN A C 1
ATOM 2390 O O . ASN A 1 290 ? -13.150 7.891 24.767 1.00 85.19 290 ASN A O 1
ATOM 2394 N N . CYS A 1 291 ? -12.793 10.034 25.336 1.00 86.69 291 CYS A N 1
ATOM 2395 C CA . CYS A 1 291 ? -11.972 10.309 24.158 1.00 86.69 291 CYS A CA 1
ATOM 2396 C C . CYS A 1 291 ? -10.757 9.367 24.093 1.00 86.69 291 CYS A C 1
ATOM 2398 O O . CYS A 1 291 ? -9.940 9.323 25.015 1.00 86.69 291 CYS A O 1
ATOM 2400 N N . ARG A 1 292 ? -10.616 8.626 22.983 1.00 85.75 292 ARG A N 1
ATOM 2401 C CA . ARG A 1 292 ? -9.525 7.655 22.790 1.00 85.75 292 ARG A CA 1
ATOM 2402 C C . ARG A 1 292 ? -8.138 8.301 22.872 1.00 85.75 292 ARG A C 1
ATOM 2404 O O . ARG A 1 292 ? -7.229 7.663 23.388 1.00 85.75 292 ARG A O 1
ATOM 2411 N N . MET A 1 293 ? -8.010 9.552 22.425 1.00 85.00 293 MET A N 1
ATOM 2412 C CA . MET A 1 293 ? -6.751 10.309 22.406 1.00 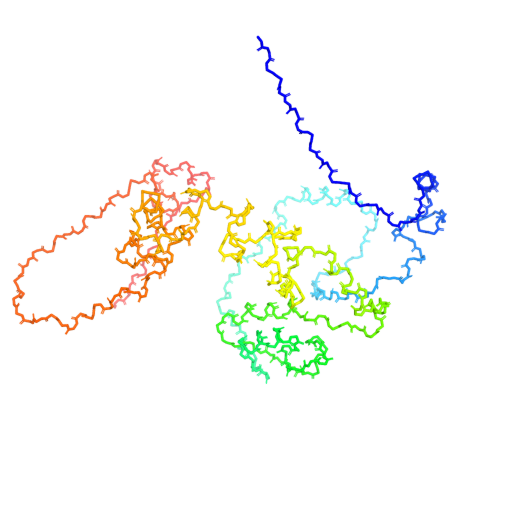85.00 293 MET A CA 1
ATOM 2413 C C . MET A 1 293 ? -6.272 10.707 23.810 1.00 85.00 293 MET A C 1
ATOM 2415 O O . MET A 1 293 ? -5.072 10.721 24.064 1.00 85.00 293 MET A O 1
ATOM 2419 N N . HIS A 1 294 ? -7.195 10.972 24.742 1.00 87.50 294 HIS A N 1
ATOM 2420 C CA . HIS A 1 294 ? -6.872 11.451 26.096 1.00 87.50 294 HIS A CA 1
ATOM 2421 C C . HIS A 1 294 ? -7.084 10.407 27.200 1.00 87.50 294 HIS A C 1
ATOM 2423 O O . HIS A 1 294 ? -6.820 10.676 28.369 1.00 87.50 294 HIS A O 1
ATOM 2429 N N . ARG A 1 295 ? -7.495 9.182 26.846 1.00 82.44 295 ARG A N 1
ATOM 2430 C CA . ARG A 1 295 ? -7.819 8.095 27.789 1.00 82.44 295 ARG A CA 1
ATOM 2431 C C . ARG A 1 295 ? -6.672 7.712 28.739 1.00 82.44 295 ARG A C 1
ATOM 2433 O O . ARG A 1 295 ? -6.924 7.098 29.768 1.00 82.44 295 ARG A O 1
ATOM 2440 N N . GLY A 1 296 ? -5.426 8.039 28.391 1.00 79.88 296 GLY A N 1
ATOM 2441 C CA . GLY A 1 296 ? -4.243 7.784 29.220 1.00 79.88 296 GLY A CA 1
ATOM 2442 C C . GLY A 1 296 ? -3.810 8.947 30.121 1.00 79.88 296 GLY A C 1
ATOM 2443 O O . GLY A 1 296 ? -2.928 8.751 30.949 1.00 79.88 296 GLY A O 1
ATOM 2444 N N . GLN A 1 297 ? -4.391 10.141 29.956 1.00 67.25 297 GLN A N 1
ATOM 2445 C CA . GLN A 1 297 ? -3.993 11.357 30.681 1.00 67.25 297 GLN A CA 1
ATOM 2446 C C . GLN A 1 297 ? -4.875 11.662 31.895 1.00 67.25 297 GLN A C 1
ATOM 2448 O O . GLN A 1 297 ? -4.505 12.501 32.713 1.00 67.25 297 GLN A O 1
ATOM 2453 N N . GLU A 1 298 ? -6.012 10.979 32.051 1.00 59.50 298 GLU A N 1
ATOM 2454 C CA . GLU A 1 298 ? -6.761 11.028 33.305 1.00 59.50 298 GLU A CA 1
ATOM 2455 C C . GLU A 1 298 ? -5.870 10.443 34.403 1.00 59.50 298 GLU A C 1
ATOM 2457 O O . GLU A 1 298 ? -5.571 9.245 34.406 1.00 59.50 298 GLU A O 1
ATOM 2462 N N . ALA A 1 299 ? -5.400 11.304 35.312 1.00 53.56 299 ALA A N 1
ATOM 2463 C CA . ALA A 1 299 ? -4.654 10.876 36.481 1.00 53.56 299 ALA A CA 1
ATOM 2464 C C . ALA A 1 299 ? -5.428 9.723 37.122 1.00 53.56 299 ALA A C 1
ATOM 2466 O O . ALA A 1 299 ? -6.600 9.880 37.475 1.00 53.56 299 ALA A O 1
ATOM 2467 N N . ARG A 1 300 ? -4.792 8.550 37.240 1.00 48.62 300 ARG A N 1
ATOM 2468 C CA . ARG A 1 300 ? -5.310 7.463 38.069 1.00 48.62 300 ARG A CA 1
ATOM 2469 C C . ARG A 1 300 ? -5.473 8.049 39.463 1.00 48.62 300 ARG A C 1
ATOM 2471 O O . ARG A 1 300 ? -4.509 8.107 40.218 1.00 48.62 300 ARG A O 1
ATOM 2478 N N . VAL A 1 301 ? -6.680 8.502 39.789 1.00 48.34 301 VAL A N 1
ATOM 2479 C CA . VAL A 1 301 ? -7.074 8.819 41.154 1.00 48.34 301 VAL A CA 1
ATOM 2480 C C . VAL A 1 301 ? -7.028 7.482 41.879 1.00 48.34 301 VAL A C 1
ATOM 2482 O O . VAL A 1 301 ? -7.978 6.695 41.856 1.00 48.34 301 VAL A O 1
ATOM 2485 N N . THR A 1 302 ? -5.859 7.164 42.427 1.00 48.16 302 THR A N 1
ATOM 2486 C CA . THR A 1 302 ? -5.673 6.050 43.339 1.00 48.16 302 THR A CA 1
ATOM 2487 C C . THR A 1 302 ? -6.614 6.316 44.503 1.00 48.16 302 THR A C 1
ATOM 2489 O O . THR A 1 302 ? -6.544 7.338 45.181 1.00 48.16 302 THR A O 1
ATOM 2492 N N . LYS A 1 303 ? -7.560 5.403 44.716 1.00 54.44 303 LYS A N 1
ATOM 2493 C CA . LYS A 1 303 ? -8.546 5.481 45.802 1.00 54.44 303 LYS A CA 1
ATOM 2494 C C . LYS A 1 303 ? -7.922 5.365 47.206 1.00 54.44 303 LYS A C 1
ATOM 2496 O O . LYS A 1 303 ? -8.665 5.301 48.180 1.00 54.44 303 LYS A O 1
ATOM 2501 N N . ASP A 1 304 ? -6.595 5.379 47.321 1.00 49.81 304 ASP A N 1
ATOM 2502 C CA . ASP A 1 304 ? -5.862 5.033 48.540 1.00 49.81 304 ASP A CA 1
ATOM 2503 C C . ASP A 1 304 ? -5.458 6.225 49.420 1.00 49.81 304 ASP A C 1
ATOM 2505 O O . ASP A 1 304 ? -4.801 6.026 50.437 1.00 49.81 304 ASP A O 1
ATOM 2509 N N . GLN A 1 305 ? -5.887 7.455 49.118 1.00 47.47 305 GLN A N 1
ATOM 2510 C CA . GLN A 1 305 ? -5.650 8.600 50.012 1.00 47.47 305 GLN A CA 1
ATOM 2511 C C . GLN A 1 305 ? -6.897 9.456 50.264 1.00 47.47 305 GLN A C 1
ATOM 2513 O O . GLN A 1 305 ? -6.880 10.671 50.084 1.00 47.47 305 GLN A O 1
ATOM 2518 N N . LEU A 1 306 ? -7.984 8.839 50.744 1.00 47.81 306 LEU A N 1
ATOM 2519 C CA . LEU A 1 306 ? -8.988 9.581 51.519 1.00 47.81 306 LEU A CA 1
ATOM 2520 C C . LEU A 1 306 ? -8.842 9.275 53.023 1.00 47.81 306 LEU A C 1
ATOM 2522 O O . LEU A 1 306 ? -8.887 8.101 53.405 1.00 47.81 306 LEU A O 1
ATOM 2526 N N . P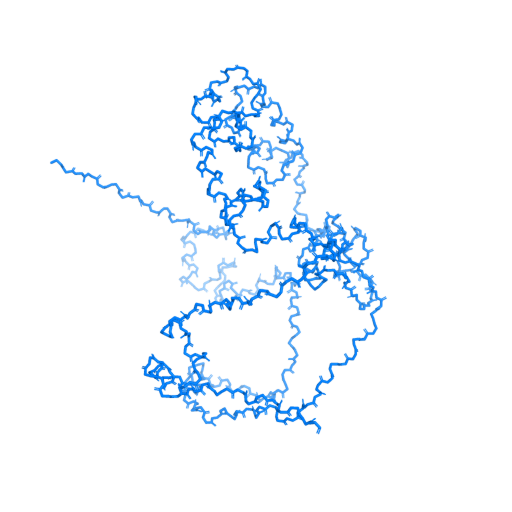RO A 1 307 ? -8.708 10.298 53.891 1.00 44.75 307 PRO A N 1
ATOM 2527 C CA . PRO A 1 307 ? -8.640 10.103 55.332 1.00 44.75 307 PRO A CA 1
ATOM 2528 C C . PRO A 1 307 ? -9.947 9.512 55.875 1.00 44.75 307 PRO A C 1
ATOM 2530 O O . PRO A 1 307 ? -11.051 9.968 55.574 1.00 44.75 307 PRO A O 1
ATOM 2533 N N . LYS A 1 308 ? -9.805 8.467 56.697 1.00 47.81 308 LYS A N 1
ATOM 2534 C CA . LYS A 1 308 ? -10.889 7.769 57.398 1.00 47.81 308 LYS A CA 1
ATOM 2535 C C . LYS A 1 308 ? -11.407 8.603 58.574 1.00 47.81 308 LYS A C 1
ATOM 2537 O O . LYS A 1 308 ? -11.213 8.222 59.720 1.00 47.81 308 LYS A O 1
ATOM 2542 N N . THR A 1 309 ? -12.113 9.695 58.327 1.00 49.78 309 THR A N 1
ATOM 2543 C CA . THR A 1 309 ? -12.942 10.319 59.365 1.00 49.78 309 THR A CA 1
ATOM 2544 C C . THR A 1 309 ? -14.224 10.855 58.740 1.00 49.78 309 THR A C 1
ATOM 2546 O O . THR A 1 309 ? -14.202 11.612 57.782 1.00 49.78 309 THR A O 1
ATOM 2549 N N . GLN A 1 310 ? -15.354 10.417 59.308 1.00 49.47 310 GLN A N 1
ATOM 2550 C CA . GLN A 1 310 ? -16.733 10.797 58.967 1.00 49.47 310 GLN A CA 1
ATOM 2551 C C . GLN A 1 310 ? -17.355 10.133 57.722 1.00 49.47 310 GLN A C 1
ATOM 2553 O O . GLN A 1 310 ? -17.817 10.781 56.789 1.00 49.47 310 GLN A O 1
ATOM 2558 N N . ARG A 1 311 ? -17.528 8.804 57.776 1.00 43.12 311 ARG A N 1
ATOM 2559 C CA . ARG A 1 311 ? -18.653 8.150 57.081 1.00 43.12 311 ARG A CA 1
ATOM 2560 C C . ARG A 1 311 ? -19.944 8.417 57.862 1.00 43.12 311 ARG A C 1
ATOM 2562 O O . ARG A 1 311 ? -20.366 7.597 58.670 1.00 43.12 311 ARG A O 1
ATOM 2569 N N . LYS A 1 312 ? -20.565 9.573 57.619 1.00 44.50 312 LYS A N 1
ATOM 2570 C CA . LYS A 1 312 ? -21.988 9.787 57.905 1.00 44.50 312 LYS A CA 1
ATOM 2571 C C . LYS A 1 312 ? -22.767 9.212 56.719 1.00 44.50 312 LYS A C 1
ATOM 2573 O O . LYS A 1 312 ? -22.470 9.528 55.571 1.00 44.50 312 LYS A O 1
ATOM 2578 N N . LEU A 1 313 ? -23.677 8.285 57.002 1.00 51.16 313 LEU A N 1
ATOM 2579 C CA . LEU A 1 313 ? -24.572 7.665 56.027 1.00 51.16 313 LEU A CA 1
ATOM 2580 C C . LEU A 1 313 ? -25.410 8.752 55.342 1.00 51.16 313 LEU A C 1
ATOM 2582 O O . LEU A 1 313 ? -26.316 9.302 55.961 1.00 51.16 313 LEU A O 1
ATOM 2586 N N . GLU A 1 314 ? -25.124 9.032 54.073 1.00 43.62 314 GLU A N 1
ATOM 2587 C CA . GLU A 1 314 ? -26.075 9.696 53.183 1.00 43.62 314 GLU A CA 1
ATOM 2588 C C . GLU A 1 314 ? -26.697 8.668 52.225 1.00 43.62 314 GLU A C 1
ATOM 2590 O O . GLU A 1 314 ? -25.994 7.783 51.715 1.00 43.62 314 GLU A O 1
ATOM 2595 N N . PRO A 1 315 ? -28.016 8.747 51.972 1.00 42.34 315 PRO A N 1
ATOM 2596 C CA . PRO A 1 315 ? -28.711 7.829 51.086 1.00 42.34 315 PRO A CA 1
ATOM 2597 C C . PRO A 1 315 ? -28.221 8.025 49.648 1.00 42.34 315 PRO A C 1
ATOM 2599 O O . PRO A 1 315 ? -28.282 9.119 49.085 1.00 42.34 315 PRO A O 1
ATOM 2602 N N . LYS A 1 316 ? -27.739 6.939 49.035 1.00 40.59 316 LYS A N 1
ATOM 2603 C CA . LYS A 1 316 ? -27.347 6.910 47.622 1.00 40.59 316 LYS A CA 1
ATOM 2604 C C . LYS A 1 316 ? -28.549 7.296 46.758 1.00 40.59 316 LYS A C 1
ATOM 2606 O O . LYS A 1 316 ? -29.453 6.489 46.557 1.00 40.59 316 LYS A O 1
ATOM 2611 N N . LYS A 1 317 ? -28.540 8.518 46.217 1.00 45.00 317 LYS A N 1
ATOM 2612 C CA . LYS A 1 317 ? -29.438 8.927 45.132 1.00 45.00 317 LYS A CA 1
ATOM 2613 C C . LYS A 1 317 ? -29.189 8.005 43.938 1.00 45.00 317 LYS A C 1
ATOM 2615 O O . LYS A 1 317 ? -28.114 8.035 43.340 1.00 45.00 317 LYS A O 1
ATOM 2620 N N . GLY A 1 318 ? -30.172 7.157 43.638 1.00 41.28 318 GLY A N 1
ATOM 2621 C CA . GLY A 1 318 ? -30.177 6.306 42.458 1.00 41.28 318 GLY A CA 1
ATOM 2622 C C . GLY A 1 318 ? -30.003 7.160 41.210 1.00 41.28 318 GLY A C 1
ATOM 2623 O O . GLY A 1 318 ? -30.734 8.126 40.992 1.00 41.28 318 GLY A O 1
ATOM 2624 N N . THR A 1 319 ? -29.007 6.827 40.399 1.00 45.53 319 THR A N 1
ATOM 2625 C CA . THR A 1 319 ? -28.871 7.380 39.059 1.00 45.53 319 THR A CA 1
ATOM 2626 C C . THR A 1 319 ? -30.088 6.938 38.255 1.00 45.53 319 THR A C 1
ATOM 2628 O O . THR A 1 319 ? -30.228 5.767 37.904 1.00 45.53 319 THR A O 1
ATOM 2631 N N . ALA A 1 320 ? -31.002 7.878 38.010 1.00 47.06 320 ALA A N 1
ATOM 2632 C CA . ALA A 1 320 ? -32.161 7.672 37.158 1.00 47.06 320 ALA A CA 1
ATOM 2633 C C . ALA A 1 320 ? -31.677 7.175 35.787 1.00 47.06 320 ALA A C 1
ATOM 2635 O O . ALA A 1 320 ? -31.027 7.912 35.038 1.00 47.06 320 ALA A O 1
ATOM 2636 N N . LYS A 1 321 ? -31.938 5.897 35.485 1.00 59.62 321 LYS A N 1
ATOM 2637 C CA . LYS A 1 321 ? -31.743 5.337 34.148 1.00 59.62 321 LYS A CA 1
ATOM 2638 C C . LYS A 1 321 ? -32.640 6.150 33.224 1.00 59.62 321 LYS A C 1
ATOM 2640 O O . LYS A 1 321 ? -33.855 6.099 33.359 1.00 59.62 321 LYS A O 1
ATOM 2645 N N . LYS A 1 322 ? -32.045 6.949 32.338 1.00 61.19 322 LYS A N 1
ATOM 2646 C CA . LYS A 1 322 ? -32.811 7.632 31.297 1.00 61.19 322 LYS A CA 1
ATOM 2647 C C . LYS A 1 322 ? -33.459 6.549 30.442 1.00 61.19 322 LYS A C 1
ATOM 2649 O O . LYS A 1 322 ? -32.750 5.754 29.830 1.00 61.19 322 LYS A O 1
ATOM 2654 N N . GLU A 1 323 ? -34.783 6.496 30.467 1.00 72.94 323 GLU A N 1
ATOM 2655 C CA . GLU A 1 323 ? -35.571 5.587 29.648 1.00 72.94 323 GLU A CA 1
ATOM 2656 C C . GLU A 1 323 ? -35.304 5.921 28.180 1.00 72.94 323 GLU A C 1
ATOM 2658 O O . GLU A 1 323 ? -35.599 7.018 27.705 1.00 72.94 323 GLU A O 1
ATOM 2663 N N . ILE A 1 324 ? -34.663 4.997 27.467 1.00 77.62 324 ILE A N 1
ATOM 2664 C CA . ILE A 1 324 ? -34.570 5.081 26.013 1.00 77.62 324 ILE A CA 1
ATOM 2665 C C . ILE A 1 324 ? -35.984 4.788 25.499 1.00 77.62 324 ILE A C 1
ATOM 2667 O O . ILE A 1 324 ? -36.519 3.727 25.830 1.00 77.62 324 ILE A O 1
ATOM 2671 N N . PRO A 1 325 ? -36.609 5.687 24.716 1.00 90.88 325 PRO A N 1
ATOM 2672 C CA . PRO A 1 325 ? -37.931 5.437 24.158 1.00 90.88 325 PRO A CA 1
ATOM 2673 C C . PRO A 1 325 ? -37.925 4.116 23.386 1.00 90.88 325 PRO A C 1
ATOM 2675 O O . PRO A 1 325 ? -37.097 3.938 22.493 1.00 90.88 325 PRO A O 1
ATOM 2678 N N . HIS A 1 326 ? -38.841 3.200 23.714 1.00 91.88 326 HIS A N 1
ATOM 2679 C CA . HIS A 1 326 ? -38.849 1.833 23.173 1.00 91.88 326 HIS A CA 1
ATOM 2680 C C . HIS A 1 326 ? -38.840 1.786 21.636 1.00 91.88 326 HIS A C 1
ATOM 2682 O O . HIS A 1 326 ? -38.183 0.932 21.052 1.00 91.88 326 HIS A O 1
ATOM 2688 N N . ARG A 1 327 ? -39.470 2.774 20.986 1.00 93.62 327 ARG A N 1
ATOM 2689 C CA . ARG A 1 327 ? -39.488 2.950 19.522 1.00 93.62 327 ARG A CA 1
ATOM 2690 C C . ARG A 1 327 ? -38.110 3.101 18.861 1.00 93.62 327 ARG A C 1
ATOM 2692 O O . ARG A 1 327 ? -38.006 2.965 17.652 1.00 93.62 327 ARG A O 1
ATOM 2699 N N . ASN A 1 328 ? -37.079 3.445 19.633 1.00 94.62 328 ASN A N 1
ATOM 2700 C CA . ASN A 1 328 ? -35.712 3.619 19.139 1.00 94.62 328 ASN A CA 1
ATOM 2701 C C . ASN A 1 328 ? -34.852 2.358 19.341 1.00 94.62 328 ASN A C 1
ATOM 2703 O O . ASN A 1 328 ? -33.676 2.358 18.982 1.00 94.62 328 ASN A O 1
ATOM 2707 N N . VAL A 1 329 ? -35.392 1.310 19.969 1.00 93.88 329 VAL A N 1
ATOM 2708 C CA . VAL A 1 329 ? -34.697 0.035 20.159 1.00 93.88 329 VAL A CA 1
ATOM 2709 C C . VAL A 1 329 ? -34.913 -0.802 18.905 1.00 93.88 329 VAL A C 1
ATOM 2711 O O . VAL A 1 329 ? -36.043 -0.977 18.482 1.00 93.88 329 VAL A O 1
ATOM 2714 N N . HIS A 1 330 ? -33.848 -1.322 18.299 1.00 96.12 330 HIS A N 1
ATOM 2715 C CA . HIS A 1 330 ? -33.977 -2.186 17.124 1.00 96.12 330 HIS A CA 1
ATOM 2716 C C . HIS A 1 330 ? -34.771 -3.463 17.467 1.00 96.12 330 HIS A C 1
ATOM 2718 O O . HIS A 1 330 ? -34.610 -4.017 18.559 1.00 96.12 330 HIS A O 1
ATOM 2724 N N . TRP A 1 331 ? -35.609 -3.948 16.543 1.00 95.75 331 TRP A N 1
ATOM 2725 C CA . TRP A 1 331 ? -36.557 -5.048 16.782 1.00 95.75 331 TRP A CA 1
ATOM 2726 C C . TRP A 1 331 ? -35.891 -6.339 17.287 1.00 95.75 331 TRP A C 1
ATOM 2728 O O . TRP A 1 331 ? -36.491 -7.063 18.079 1.00 95.75 331 TRP A O 1
ATOM 2738 N N . SER A 1 332 ? -34.628 -6.584 16.917 1.00 95.69 332 SER A N 1
ATOM 2739 C CA . SER A 1 332 ? -33.830 -7.729 17.390 1.00 95.69 332 SER A CA 1
ATOM 2740 C C . SER A 1 332 ? -33.527 -7.711 18.897 1.00 95.69 332 SER A C 1
ATOM 2742 O O . SER A 1 332 ? -33.199 -8.746 19.468 1.00 95.69 332 SER A O 1
ATOM 2744 N N . PHE A 1 333 ? -33.631 -6.548 19.551 1.00 95.81 333 PHE A N 1
ATOM 2745 C CA . PHE A 1 333 ? -33.459 -6.381 21.000 1.00 95.81 333 PHE A CA 1
ATOM 2746 C C . PHE A 1 333 ? -34.796 -6.247 21.744 1.00 95.81 333 PHE A C 1
ATOM 2748 O O . PHE A 1 333 ? -34.813 -6.090 22.966 1.00 95.81 333 PHE A O 1
ATOM 2755 N N . CYS A 1 334 ? -35.921 -6.286 21.026 1.00 96.19 334 CYS A N 1
ATOM 2756 C CA . CYS A 1 334 ? -37.250 -6.352 21.614 1.00 96.19 334 CYS A CA 1
ATOM 2757 C C . CYS A 1 334 ? -37.626 -7.828 21.790 1.00 96.19 334 CYS A C 1
ATOM 2759 O O . CYS A 1 334 ? -37.884 -8.518 20.810 1.00 96.19 334 CYS A O 1
ATOM 2761 N N . TYR A 1 335 ? -37.674 -8.311 23.030 1.00 95.88 335 TYR A N 1
ATOM 2762 C CA . TYR A 1 335 ? -37.999 -9.713 23.345 1.00 95.88 335 TYR A CA 1
ATOM 2763 C C . TYR A 1 335 ? -39.497 -9.956 23.592 1.00 95.88 335 TYR A C 1
ATOM 2765 O O . TYR A 1 335 ? -39.875 -11.027 24.049 1.00 95.88 335 TYR A O 1
ATOM 2773 N N . ASP A 1 336 ? -40.341 -8.950 23.347 1.00 95.62 336 ASP A N 1
ATOM 2774 C CA . ASP A 1 336 ? -41.794 -9.071 23.456 1.00 95.62 336 ASP A CA 1
ATOM 2775 C C . ASP A 1 336 ? -42.386 -9.393 22.079 1.00 95.62 336 ASP A C 1
ATOM 2777 O O . ASP A 1 336 ? -42.249 -8.613 21.126 1.00 95.62 336 ASP A O 1
ATOM 2781 N N . ASP A 1 337 ? -43.010 -10.560 21.966 1.00 95.06 337 ASP A N 1
ATOM 2782 C CA . ASP A 1 337 ? -43.614 -11.057 20.728 1.00 95.06 337 ASP A CA 1
ATOM 2783 C C . ASP A 1 337 ? -44.924 -10.337 20.387 1.00 95.06 337 ASP A C 1
ATOM 2785 O O . ASP A 1 337 ? -45.356 -10.356 19.236 1.00 95.06 337 ASP A O 1
ATOM 2789 N N . GLN A 1 338 ? -45.516 -9.623 21.351 1.00 95.06 338 GLN A N 1
ATOM 2790 C CA . GLN A 1 338 ? -46.709 -8.796 21.157 1.00 95.06 338 GLN A CA 1
ATOM 2791 C C . GLN A 1 338 ? -46.394 -7.299 21.019 1.00 95.06 338 GLN A C 1
ATOM 2793 O O . GLN A 1 338 ? -47.301 -6.464 21.032 1.00 95.06 338 GLN A O 1
ATOM 2798 N N . CYS A 1 339 ? -45.122 -6.924 20.844 1.00 95.94 339 CYS A N 1
ATOM 2799 C CA . CYS A 1 339 ? -44.749 -5.524 20.664 1.00 95.94 339 CYS A CA 1
ATOM 2800 C C . CYS A 1 339 ? -45.284 -4.964 19.338 1.00 95.94 339 CYS A C 1
ATOM 2802 O O . CYS A 1 339 ? -44.722 -5.205 18.269 1.00 95.94 339 CYS A O 1
ATOM 2804 N N . THR A 1 340 ? -46.317 -4.126 19.418 1.00 96.75 340 THR A N 1
ATOM 2805 C CA . THR A 1 340 ? -46.969 -3.497 18.256 1.00 96.75 340 THR A CA 1
ATOM 2806 C C . THR A 1 340 ? -46.035 -2.620 17.421 1.00 96.75 340 THR A C 1
ATOM 2808 O O . THR A 1 340 ? -46.264 -2.461 16.226 1.00 96.75 340 THR A O 1
ATOM 2811 N N . ILE A 1 341 ? -44.962 -2.082 18.014 1.00 97.12 341 ILE A N 1
ATOM 2812 C CA . ILE A 1 341 ? -43.977 -1.244 17.310 1.00 97.12 341 ILE A CA 1
ATOM 2813 C C . ILE A 1 341 ? -43.084 -2.084 16.382 1.00 97.12 341 ILE A C 1
ATOM 2815 O O . ILE A 1 341 ? -42.698 -1.617 15.315 1.00 97.12 341 ILE A O 1
ATOM 2819 N N . HIS A 1 342 ? -42.757 -3.318 16.777 1.00 97.69 342 HIS A N 1
ATOM 2820 C CA . HIS A 1 342 ? -41.799 -4.178 16.071 1.00 97.69 342 HIS A CA 1
ATOM 2821 C C . HIS A 1 342 ? -42.435 -5.404 15.404 1.00 97.69 342 HIS A C 1
ATOM 2823 O O . HIS A 1 342 ? -41.731 -6.154 14.728 1.00 97.69 342 HIS A O 1
ATOM 2829 N N . TYR A 1 343 ? -43.742 -5.613 15.577 1.00 96.00 343 TYR A N 1
ATOM 2830 C CA . TYR A 1 343 ? -44.444 -6.808 15.111 1.00 96.00 343 TYR A CA 1
ATOM 2831 C C . TYR A 1 343 ? -44.316 -7.023 13.599 1.00 96.00 343 TYR A C 1
ATOM 2833 O O . TYR A 1 343 ? -43.987 -8.122 13.169 1.00 96.00 343 TYR A O 1
ATOM 2841 N N . SER A 1 344 ? -44.504 -5.976 12.789 1.00 96.31 344 SER A N 1
ATOM 2842 C CA . SER A 1 344 ? -44.413 -6.080 11.326 1.00 96.31 344 SER A CA 1
ATOM 2843 C C . SER A 1 344 ? -43.014 -6.472 10.843 1.00 96.31 344 SER A C 1
ATOM 2845 O O . SER A 1 344 ? -42.894 -7.306 9.951 1.00 96.31 344 SER A O 1
ATOM 2847 N N . ALA A 1 345 ? -41.963 -5.920 11.457 1.00 96.31 345 ALA A N 1
ATOM 2848 C CA . ALA A 1 345 ? -40.578 -6.255 11.127 1.00 96.31 345 ALA A CA 1
ATOM 2849 C C . ALA A 1 345 ? -40.233 -7.701 11.517 1.00 96.31 345 ALA A C 1
ATOM 2851 O O . ALA A 1 345 ? -39.666 -8.434 10.715 1.00 96.31 345 ALA A O 1
ATOM 2852 N N . LYS A 1 346 ? -40.637 -8.139 12.717 1.00 97.56 346 LYS A N 1
ATOM 2853 C CA . LYS A 1 346 ? -40.438 -9.525 13.174 1.00 97.56 346 LYS A CA 1
ATOM 2854 C C . LYS A 1 346 ? -41.198 -10.538 12.315 1.00 97.56 346 LYS A C 1
ATOM 2856 O O . LYS A 1 346 ? -40.652 -11.579 11.969 1.00 97.56 346 LYS A O 1
ATOM 2861 N N . ALA A 1 347 ? -42.445 -10.223 11.961 1.00 95.56 347 ALA A N 1
ATOM 2862 C CA . ALA A 1 347 ? -43.277 -11.078 11.122 1.00 95.56 347 ALA A CA 1
ATOM 2863 C C . ALA A 1 347 ? -42.740 -11.176 9.685 1.00 95.56 347 ALA A C 1
ATOM 2865 O O . ALA A 1 347 ? -42.787 -12.255 9.106 1.00 95.56 347 ALA A O 1
ATOM 2866 N N . GLY A 1 348 ? -42.198 -10.083 9.133 1.00 95.88 348 GLY A N 1
ATOM 2867 C CA . GLY A 1 348 ? -41.579 -10.077 7.804 1.00 95.88 348 GLY A CA 1
ATOM 2868 C C . GLY A 1 348 ? -40.323 -10.948 7.709 1.00 95.88 348 GLY A C 1
ATOM 2869 O O . GLY A 1 348 ? -40.119 -11.603 6.695 1.00 95.88 348 GLY A O 1
ATOM 2870 N N . GLU A 1 349 ? -39.525 -11.001 8.776 1.00 95.75 349 GLU A N 1
ATOM 2871 C CA . GLU A 1 349 ? -38.310 -11.830 8.861 1.00 95.75 349 GLU A CA 1
ATOM 2872 C C . GLU A 1 349 ? -38.587 -13.268 9.336 1.00 95.75 349 GLU A C 1
ATOM 2874 O O . GLU A 1 349 ? -37.684 -14.101 9.369 1.00 95.75 349 GLU A O 1
ATOM 2879 N N . GLY A 1 350 ? -39.815 -13.570 9.777 1.00 95.81 350 GLY A N 1
ATOM 2880 C CA . GLY A 1 350 ? -40.163 -14.872 10.355 1.00 95.81 350 GLY A CA 1
ATOM 2881 C C . GLY A 1 350 ? -39.399 -15.220 11.643 1.00 95.81 350 GLY A C 1
ATOM 2882 O O . GLY A 1 350 ? -39.389 -16.382 12.048 1.00 95.81 350 GLY A O 1
ATOM 2883 N N . TYR A 1 351 ? -38.763 -14.243 12.303 1.00 95.50 351 TYR A N 1
ATOM 2884 C CA . TYR A 1 351 ? -37.886 -14.467 13.455 1.00 95.50 351 TYR A CA 1
ATOM 2885 C C . TYR A 1 351 ? -38.285 -13.624 14.675 1.00 95.50 351 TYR A C 1
ATOM 2887 O O . TYR A 1 351 ? -38.332 -12.392 14.634 1.00 95.50 351 TYR A O 1
ATOM 2895 N N . PHE A 1 352 ? -38.508 -14.305 15.804 1.00 96.56 352 PHE A N 1
ATOM 2896 C CA . PHE A 1 352 ? -38.903 -13.715 17.084 1.00 96.56 352 PHE A CA 1
ATOM 2897 C C . PHE A 1 352 ? -37.800 -13.946 18.134 1.00 96.56 352 PHE A C 1
ATOM 2899 O O . PHE A 1 352 ? -37.604 -15.077 18.587 1.00 96.56 352 PHE A O 1
ATOM 2906 N N . PRO A 1 353 ? -37.032 -12.904 18.519 1.00 94.81 353 PRO A N 1
ATOM 2907 C CA . PRO A 1 353 ? -35.938 -13.049 19.474 1.00 94.81 353 PRO A CA 1
ATOM 2908 C C . PRO A 1 353 ? -36.425 -13.530 20.847 1.00 94.81 353 PRO A C 1
ATOM 2910 O O . PRO A 1 353 ? -37.110 -12.803 21.562 1.00 94.81 353 PRO A O 1
ATOM 2913 N N . THR A 1 354 ? -35.997 -14.722 21.268 1.00 93.62 354 THR A N 1
ATOM 2914 C CA . THR A 1 354 ? -36.261 -15.226 22.627 1.00 93.62 354 THR A CA 1
ATOM 2915 C C . THR A 1 354 ? -35.136 -14.848 23.588 1.00 93.62 354 THR A C 1
ATOM 2917 O O . THR A 1 354 ? -33.951 -14.997 23.276 1.00 93.62 354 THR A O 1
ATOM 2920 N N . GLN A 1 355 ? -35.482 -14.386 24.791 1.00 90.31 355 GLN A N 1
ATOM 2921 C CA . GLN A 1 355 ? -34.484 -14.111 25.821 1.00 90.31 355 GLN A CA 1
ATOM 2922 C C . GLN A 1 355 ? -33.864 -15.436 26.290 1.00 90.31 355 GLN A C 1
ATOM 2924 O O . GLN A 1 355 ? -34.560 -16.309 26.813 1.00 90.31 355 GLN A O 1
ATOM 2929 N N . ARG A 1 356 ? -32.544 -15.600 26.118 1.00 84.25 356 ARG A N 1
ATOM 2930 C CA . ARG A 1 356 ? -31.823 -16.769 26.640 1.00 84.25 356 ARG A CA 1
ATOM 2931 C C . ARG A 1 356 ? -32.075 -16.872 28.145 1.00 84.25 356 ARG A C 1
ATOM 2933 O O . ARG A 1 356 ? -31.606 -16.023 28.904 1.00 84.25 356 ARG A O 1
ATOM 2940 N N . LYS A 1 357 ? -32.801 -17.911 28.576 1.00 81.88 357 LYS A N 1
ATOM 2941 C CA . LYS A 1 357 ? -32.965 -18.240 29.997 1.00 81.88 357 LYS A CA 1
ATOM 2942 C C . LYS A 1 357 ? -31.564 -18.421 30.576 1.00 81.88 357 LYS A C 1
ATOM 2944 O O . LYS A 1 357 ? -30.846 -19.339 30.180 1.00 81.88 357 LYS A O 1
ATOM 2949 N N . GLY A 1 358 ? -31.144 -17.499 31.442 1.00 76.62 358 GLY A N 1
ATOM 2950 C CA . GLY A 1 358 ? -29.843 -17.584 32.096 1.00 76.62 358 GLY A CA 1
ATOM 2951 C C . GLY A 1 358 ? -29.707 -18.949 32.766 1.00 76.62 358 GLY A C 1
ATOM 2952 O O . GLY A 1 358 ? -30.644 -19.396 33.428 1.00 76.62 358 GLY A O 1
ATOM 2953 N N . ARG A 1 359 ? -28.569 -19.626 32.559 1.00 62.88 359 ARG A N 1
ATOM 2954 C CA . ARG A 1 359 ? -28.233 -20.864 33.275 1.00 62.88 359 ARG A CA 1
ATOM 2955 C C . ARG A 1 359 ? -28.400 -20.587 34.768 1.00 62.88 359 ARG A C 1
ATOM 2957 O O . ARG A 1 359 ? -27.614 -19.832 35.333 1.00 62.88 359 ARG A O 1
ATOM 2964 N N . GLN A 1 360 ? -29.424 -21.173 35.386 1.00 61.72 360 GLN A N 1
ATOM 2965 C CA . GLN A 1 360 ? -29.518 -21.214 36.838 1.00 61.72 360 GLN A CA 1
ATOM 2966 C C . GLN A 1 360 ? -28.266 -21.937 37.332 1.00 61.72 360 GLN A C 1
ATOM 2968 O O . GLN A 1 360 ? -28.029 -23.094 36.978 1.00 61.72 360 GLN A O 1
ATOM 2973 N N . SER A 1 361 ? -27.425 -21.229 38.082 1.00 55.44 361 SER A N 1
ATOM 2974 C CA . SER A 1 361 ? -26.339 -21.847 38.826 1.00 55.44 361 SER A CA 1
ATOM 2975 C C . SER A 1 361 ? -26.968 -22.871 39.765 1.00 55.44 361 SER A C 1
ATOM 2977 O O . SER A 1 361 ? -27.739 -22.500 40.650 1.00 55.44 361 SER A O 1
ATOM 2979 N N . LYS A 1 362 ? -26.697 -24.158 39.531 1.00 61.78 362 LYS A N 1
ATOM 2980 C CA . LYS A 1 362 ? -26.990 -25.202 40.512 1.00 61.78 362 LYS A CA 1
ATOM 2981 C C . LYS A 1 362 ? -26.128 -24.891 41.739 1.00 61.78 362 LYS A C 1
ATOM 2983 O O . LYS A 1 362 ? -24.904 -24.905 41.613 1.00 61.78 362 LYS A O 1
ATOM 2988 N N . ASN A 1 363 ? -26.777 -24.515 42.839 1.00 57.25 363 ASN A N 1
ATOM 2989 C CA . ASN A 1 363 ? -26.156 -24.453 44.162 1.00 57.25 363 ASN A CA 1
ATOM 2990 C C . ASN A 1 363 ? -25.945 -25.860 44.707 1.00 57.25 363 ASN A C 1
ATOM 2992 O O . ASN A 1 363 ? -26.810 -26.721 44.416 1.00 57.25 363 ASN A O 1
#

pLDDT: mean 76.69, std 18.93, range [35.19, 97.75]

Organism: Cochliobolus sativus (strain ND90Pr / ATCC 201652) (NCBI:txid665912)

InterPro domains:
  IPR001878 Zinc finger, CCHC-type [PF00098] (35-51)
  IPR001878 Zinc finger, CCHC-type [PS50158] (36-51)
  IPR001878 Zinc finger, CCHC-type [SM00343] (35-51)
  IPR001878 Zinc finger, CCHC-type [SM00343] (133-149)
  IPR036875 Zinc finger, CCHC-type superfamily [SSF57756] (20-53)

Sequence (363 aa):
MTGKVQDKSKDRKTRGKFNDGLSAEERKKRYDSKACLRCGEVGHFRKDCPKNEVRQGAVKIGMIRIPTPYPTEELDETLSDLDLYDEARQATDEAFELVQEAIGLQDFKWDNPLPTDWQVEGAEVLRRLRNQQCWICGLNQHQANDCDIDGRITVTGPRAEEIACRAAQEQPRFKEPDDEETPRTFKERMEQHERLCWVDCPRQCDYHLRKREETRDNEDDCCHTNLWHNECRVPHCYMHQPGEKEAHEELCWIKCTINCQFHREQRRKARRVDDYYHSTISAEECIAKNCRMHRGQEARVTKDQLPKTQRKLEPKKGTAKKEIPHRNVHWSFCYDDQCTIHYSAKAGEGYFPTQRKGRQSKN

Secondary structure (DSSP, 8-state):
--------------PPPP-S---HHHHHHHHHTTB-TTT--BT--GGG-GGG-S----------------------TTS-HHHHHHHHHH--GGGS-------S-TT--PPPPPPPSEEEEHHHHHHHHHTT--TTT--SSS-GGG----S-EEEESTTHHHHHHHHHHS---PPPTT-------HHHHHHHHHTS-GGG-TT--HHHHHHHHHHTT-TTSTTGGGS-TTT--STT-GGG---TTHHHHTS-GGG-TT--HHHHHHHHHTTSTTSTTGGGS-TTT--STT-TTTTTTS----TT---S-----------------GGGS-GGG---TT-TTTHHHHHHHT--PPP--------

Radius of gyration: 35.32 Å; chains: 1; bounding box: 70×80×103 Å

Foldseek 3Di:
DDDDDDDDDDPDPPDDDDPLPDDPVRVVVCVVQCAESRPRHHDHYVVPDPVPPDDPPDPPPPPPPPPDPDDPDPPPPPDDPVNVVVVVVPPDPVPPPVPPPPPDPPDPDDPDPDDWPEEAELVQLVVLLVVLAASPPSHNPDHVVPDPDDIGYFHDDPPRVVSVVCSVVSHDPDDDPPPPPPPCPPVNVVVVVVPDQLVPDPPNDPVNVVVLLVLLQPLPDPNVLVDALVSRPHPPRVSNNPPVPPVVLPDQLVPVPPNDPNNVVLLVVLLDLPDPCVLVDAPVSRPDDCRVNHVVVPPPPPPPDDDPDDPDDDDPDDDPDPDDPPLPDPQLPDQDCPPPSCVVVCVVVVHHHHDPPPPDPDD